Protein AF-0000000077756510 (afdb_homodimer)

Secondary structure (DSSP, 8-state):
------------HHHHHHH---HHHHHSHHHHHHH-HHHHHHHHHTT-HHHHHHHHHIIIIIS--HHHHHHHHHHHHHTT-HHHHHHHHHHHHHTT-HHHHHHHHHTT-TTT-SHHHHHHHHHHHHHHTTS-PPPPHHHHHHHHHH--SS---TTSGGG--HHHHHHHHHHHHHHHHHH--/------------HHHHHHH---HHHHHSHHHHHHH-HHHHHHHHHTT-HHHHHHHHHIIIIIS--HHHHHHHHHHHHHTT-HHHHHHHHHHHHHTT-HHHHHHHHHTT-TTT-SHHHHHHHHHHHHHHTTS-PPPPHHHHHHHHHH--SS---TTSTT---HHHHHHHHHHHHHHHHHH--

Foldseek 3Di:
DPPPPPPPPDDDLLNCLQPDDPPVCLLVLVCCVPPPVVSLVSNVVSLNLSSLSSVLCCCCQPVVNNVSNLVSLVSSVVVVPLLSLLVSLLVCLLQPVPVVSLVSNVVQVCQVPVVSVVVSVVSVLSNCLVGLGAQDPSSVVSLVVLDDPDADPVVVVNGGDSSNVSSVSSVVVNCCNVPVD/DPPPVPPPPDDDLLVCLQPDDPPVCLLVLVCCVPPPVVSLVSNVVSLNLSSL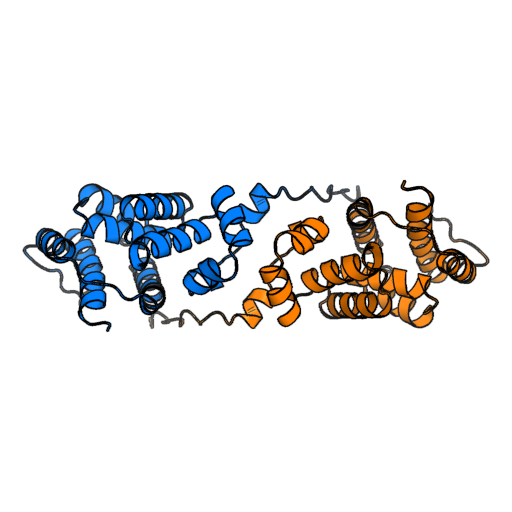SSVLCCCCQPVVNNVSNLVSLVSSVVVVPLLSLLVSLLVCLLQPVPVVSLVSNVVQVCQVPCVSVVVSVVSVLSNCLVGLGAQDPSSVVSLVVLDDPDADDVVVVPGGDSSNVSSVSSVVVNCCNVPVD

Nearest PDB structures (foldseek):
  5jkp-assembly1_A  TM=4.358E-01  e=4.089E-01  Pseudomonas aeruginosa PAO1
  6lch-assembly1_A  TM=4.168E-01  e=7.169E-01  Pseudomonas aeruginosa
  5jjo-assembly1_A  TM=4.293E-01  e=2.204E+00  Pseudomonas aeruginosa PAO1
  7qo5-assembly1_N  TM=3.338E-01  e=9.851E+00  Saccharomyces cerevisiae
  5jkp-assembly1_A  TM=4.357E-01  e=5.427E-01  Pseudomonas aeruginosa PAO1

Solvent-accessible surface area (backbone atoms only — not comparable to full-atom values): 19231 Å² total; per-residue (Å²): 133,83,79,76,74,70,67,81,65,78,67,51,65,54,63,50,32,29,64,55,83,45,66,61,35,53,53,36,39,66,57,35,66,73,55,31,53,56,55,48,50,51,15,43,77,32,62,10,23,53,42,19,27,32,51,12,50,44,27,38,54,70,68,62,34,57,70,63,10,52,53,26,13,46,50,1,30,77,57,67,30,65,56,21,26,47,51,39,13,46,51,29,30,34,69,62,38,48,72,60,12,49,55,45,44,54,72,59,47,48,89,80,40,56,61,58,60,51,50,34,50,59,52,46,52,57,40,51,66,80,47,81,60,76,75,52,70,57,38,55,56,32,46,58,71,39,56,53,94,69,74,58,58,68,88,50,61,85,62,69,48,72,55,46,48,56,27,50,55,43,47,52,52,52,45,26,48,70,61,76,98,134,83,80,75,76,72,67,81,66,77,66,50,64,52,62,50,33,28,64,56,83,45,66,62,35,54,54,36,37,66,57,34,67,76,55,30,52,56,56,48,49,51,16,44,77,31,63,9,24,54,41,21,26,32,48,11,51,44,26,37,55,70,67,62,33,58,70,64,10,51,54,26,12,46,50,1,30,74,58,67,31,65,54,22,26,47,50,38,13,46,50,30,30,34,68,61,39,48,72,60,12,50,56,45,44,54,73,60,46,49,90,79,40,56,62,58,59,50,51,35,48,59,52,47,52,57,41,50,66,80,46,82,60,75,73,51,69,54,38,56,55,33,46,56,72,38,55,53,95,70,74,61,60,73,86,52,65,82,66,74,47,72,55,44,48,57,29,51,55,43,46,54,52,52,46,27,48,68,61,76,100

Organism: Raphanus sativus (NCBI:txid3726)

Radius of gyration: 27.35 Å; Cα contacts (8 Å, |Δi|>4): 473; chains: 2; bounding box: 42×85×53 Å

Sequence (362 aa):
MNTSDEDIADIAPESYFKTLSLKYFASEPLRMVYGYRDLIHSCLESNNPESHFIEGTNQYFFHKSTSNALEHLRLSAVGKYDKGTYLFGILLLCNGKLKRGRKVLDTLKWKHTLTTTNRCWREIKKVLSVYG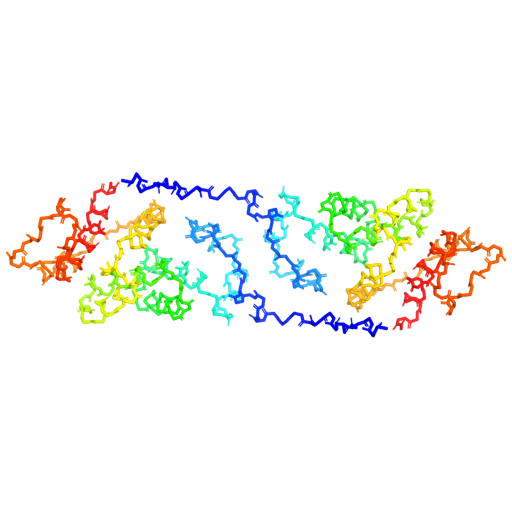IDLEDTYLTNMAKLKPPRTCDLHKKTHLCKKCYYFIRVQMFVDYIAYRKMNTSDEDIADIAPESYFKTLSLKYFASEPLRMVYGYRDLIHSCLESNNPESHFIEGTNQYFFHKSTSNALEHLRLSAVGKYDKGTYLFGILLLCNGKLKRGRKVLDTLKWKHTLTTTNRCWREIKKVLSVYGIDLEDTYLTNMAKLKPPRTCDLHKKTHLCKKCYYFIRVQMFVDYIAYRK

Structure (mmCIF, N/CA/C/O backbone):
data_AF-0000000077756510-model_v1
#
loop_
_entity.id
_entity.type
_entity.pdbx_description
1 polymer 'F-box protein At2g35280-like'
#
loop_
_atom_site.group_PDB
_atom_site.id
_atom_site.type_symbol
_atom_site.label_atom_id
_atom_site.label_alt_id
_atom_site.label_comp_id
_atom_site.label_asym_id
_atom_site.label_entity_id
_atom_site.label_seq_id
_atom_site.pdbx_PDB_ins_code
_atom_site.Cartn_x
_atom_site.Cartn_y
_atom_site.Cartn_z
_atom_site.occupancy
_atom_site.B_iso_or_equiv
_atom_site.auth_seq_id
_atom_site.auth_comp_id
_atom_site.auth_asym_id
_atom_site.auth_atom_id
_atom_site.pdbx_PDB_model_num
ATOM 1 N N . MET A 1 1 ? 26.172 -12.336 -24.266 1 23.61 1 MET A N 1
ATOM 2 C CA . MET A 1 1 ? 25.609 -11.258 -23.469 1 23.61 1 MET A CA 1
ATOM 3 C C . MET A 1 1 ? 24.984 -11.805 -22.188 1 23.61 1 MET A C 1
ATOM 5 O O . MET A 1 1 ? 24.172 -12.734 -22.234 1 23.61 1 MET A O 1
ATOM 9 N N . ASN A 1 2 ? 25.578 -11.773 -20.969 1 25.27 2 ASN A N 1
ATOM 10 C CA . ASN A 1 2 ? 25.453 -12.297 -19.609 1 25.27 2 ASN A CA 1
ATOM 11 C C . ASN A 1 2 ? 24.094 -11.984 -19 1 25.27 2 ASN A C 1
ATOM 13 O O . ASN A 1 2 ? 23.75 -10.812 -18.812 1 25.27 2 ASN A O 1
ATOM 17 N N . THR A 1 3 ? 23 -12.57 -19.344 1 31.7 3 THR A N 1
ATOM 18 C CA . THR A 1 3 ? 21.625 -12.438 -18.875 1 31.7 3 THR A CA 1
ATOM 19 C C . THR A 1 3 ? 21.578 -12.258 -17.359 1 31.7 3 THR A C 1
ATOM 21 O O . THR A 1 3 ? 22 -13.141 -16.609 1 31.7 3 THR A O 1
ATOM 24 N N . SER A 1 4 ? 21.906 -11.102 -16.797 1 31.75 4 SER A N 1
ATOM 25 C CA . SER A 1 4 ? 22.062 -10.633 -15.43 1 31.75 4 SER A CA 1
ATOM 26 C C . SER A 1 4 ? 20.969 -11.203 -14.523 1 31.75 4 SER A C 1
ATOM 28 O O . SER A 1 4 ? 19.781 -11.062 -14.805 1 31.75 4 SER A O 1
ATOM 30 N N . ASP A 1 5 ? 21.141 -12.352 -13.922 1 37.47 5 ASP A N 1
ATOM 31 C CA . ASP A 1 5 ? 20.5 -12.992 -12.773 1 37.47 5 ASP A CA 1
ATOM 32 C C . ASP A 1 5 ? 20.031 -11.953 -11.758 1 37.47 5 ASP A C 1
ATOM 34 O O . ASP A 1 5 ? 20.75 -11.602 -10.828 1 37.47 5 ASP A O 1
ATOM 38 N N . GLU A 1 6 ? 19.703 -10.797 -12.094 1 39.12 6 GLU A N 1
ATOM 39 C CA . GLU A 1 6 ? 19.312 -9.883 -11.023 1 39.12 6 GLU A CA 1
ATOM 40 C C . GLU A 1 6 ? 18.516 -10.602 -9.938 1 39.12 6 GLU A C 1
ATOM 42 O O . GLU A 1 6 ? 17.516 -11.266 -10.227 1 39.12 6 GLU A O 1
ATOM 47 N N . ASP A 1 7 ? 19.172 -11.125 -8.961 1 41.59 7 ASP A N 1
ATOM 48 C CA . ASP A 1 7 ? 18.719 -11.664 -7.68 1 41.59 7 ASP A CA 1
ATOM 49 C C . ASP A 1 7 ? 17.375 -11.039 -7.273 1 41.59 7 ASP A C 1
ATOM 51 O O . ASP A 1 7 ? 17.25 -9.812 -7.246 1 41.59 7 ASP A O 1
ATOM 55 N N . ILE A 1 8 ? 16.328 -11.531 -7.695 1 50.28 8 ILE A N 1
ATOM 56 C CA . ILE A 1 8 ? 15.039 -11.117 -7.141 1 50.28 8 ILE A CA 1
ATOM 57 C C . ILE A 1 8 ? 15.227 -10.633 -5.707 1 50.28 8 ILE A C 1
ATOM 59 O O . ILE A 1 8 ? 15.438 -11.43 -4.793 1 50.28 8 ILE A O 1
ATOM 63 N N . ALA A 1 9 ? 16.031 -9.719 -5.516 1 52.25 9 ALA A N 1
ATOM 64 C CA . ALA A 1 9 ? 16.391 -9.164 -4.211 1 52.25 9 ALA A CA 1
ATOM 65 C C . ALA A 1 9 ? 15.188 -9.172 -3.27 1 52.25 9 ALA A C 1
ATOM 67 O O . ALA A 1 9 ? 14.094 -8.75 -3.65 1 52.25 9 ALA A O 1
ATOM 68 N N . ASP A 1 10 ? 15.258 -10.023 -2.271 1 74.5 10 ASP A N 1
ATOM 69 C CA . ASP A 1 10 ? 14.328 -10.055 -1.147 1 74.5 10 ASP A CA 1
ATOM 70 C C . ASP A 1 10 ? 13.977 -8.641 -0.688 1 74.5 10 ASP A C 1
ATOM 72 O O . ASP A 1 10 ? 14.859 -7.828 -0.415 1 74.5 10 ASP A O 1
ATOM 76 N N . ILE A 1 11 ? 12.836 -8.273 -1.108 1 82.44 11 ILE A N 1
ATOM 77 C CA . ILE A 1 11 ? 12.375 -6.973 -0.636 1 82.44 11 ILE A CA 1
ATOM 78 C C . ILE A 1 11 ? 12.359 -6.957 0.891 1 82.44 11 ILE A C 1
ATOM 80 O O . ILE A 1 11 ? 11.672 -7.762 1.52 1 82.44 11 ILE A O 1
ATOM 84 N N . ALA A 1 12 ? 13.211 -6.145 1.454 1 92.44 12 ALA A N 1
ATOM 85 C CA . ALA A 1 12 ? 13.188 -5.961 2.904 1 92.44 12 ALA A CA 1
ATOM 86 C C . ALA A 1 12 ? 11.875 -5.324 3.357 1 92.44 12 ALA A C 1
ATOM 88 O O . ALA A 1 12 ? 11.438 -4.324 2.781 1 92.44 12 ALA A O 1
ATOM 89 N N . PRO A 1 13 ? 11.273 -5.875 4.309 1 94.31 13 PRO A N 1
ATOM 90 C CA . PRO A 1 13 ? 10 -5.32 4.773 1 94.31 13 PRO A CA 1
ATOM 91 C C . PRO A 1 13 ? 10.109 -3.852 5.18 1 94.31 13 PRO A C 1
ATOM 93 O O . PRO A 1 13 ? 9.203 -3.061 4.898 1 94.31 13 PRO A O 1
ATOM 96 N N . GLU A 1 14 ? 11.203 -3.506 5.84 1 96 14 GLU A N 1
ATOM 97 C CA . GLU A 1 14 ? 11.375 -2.127 6.293 1 96 14 GLU A CA 1
ATOM 98 C C . GLU A 1 14 ? 11.367 -1.157 5.113 1 96 14 GLU A C 1
ATOM 100 O O . GLU A 1 14 ? 10.727 -0.104 5.176 1 96 14 GLU A O 1
ATOM 105 N N . SER A 1 15 ? 12.078 -1.545 4.105 1 96.31 15 SER A N 1
ATOM 106 C CA . SER A 1 15 ? 12.125 -0.694 2.922 1 96.31 15 SER A CA 1
ATOM 107 C C . SER A 1 15 ? 10.766 -0.629 2.232 1 96.31 15 SER A C 1
ATOM 109 O O . SER A 1 15 ? 10.359 0.432 1.758 1 96.31 15 SER A O 1
ATOM 111 N N . TYR A 1 16 ? 10.102 -1.698 2.158 1 96.88 16 TYR A N 1
ATOM 112 C CA . TYR A 1 16 ? 8.773 -1.764 1.547 1 96.88 16 TYR A CA 1
ATOM 113 C C . TYR A 1 16 ? 7.797 -0.845 2.266 1 96.88 16 TYR A C 1
ATOM 115 O O . TYR A 1 16 ? 7.18 0.025 1.646 1 96.88 16 TYR A O 1
ATOM 123 N N . PHE A 1 17 ? 7.715 -0.95 3.572 1 98.12 17 PHE A N 1
ATOM 124 C CA . PHE A 1 17 ? 6.727 -0.198 4.336 1 98.12 17 PHE A CA 1
ATOM 125 C C . PHE A 1 17 ? 7.105 1.277 4.406 1 98.12 17 PHE A C 1
ATOM 127 O O . PHE A 1 17 ? 6.23 2.145 4.453 1 98.12 17 PHE A O 1
ATOM 134 N N . LYS A 1 18 ? 8.344 1.492 4.395 1 98.06 18 LYS A N 1
ATOM 135 C CA . LYS A 1 18 ? 8.812 2.875 4.426 1 98.06 18 LYS A CA 1
ATOM 136 C C . LYS A 1 18 ? 8.344 3.643 3.195 1 98.06 18 LYS A C 1
ATOM 138 O O . LYS A 1 18 ? 8.047 4.836 3.277 1 98.06 18 LYS A O 1
ATOM 143 N N . THR A 1 19 ? 8.227 2.91 2.072 1 97 19 THR A N 1
ATOM 144 C CA . THR A 1 19 ? 8 3.611 0.813 1 97 19 THR A CA 1
ATOM 145 C C . THR A 1 19 ? 6.582 3.365 0.306 1 97 19 THR A C 1
ATOM 147 O O . THR A 1 19 ? 6.176 3.934 -0.708 1 97 19 THR A O 1
ATOM 150 N N . LEU A 1 20 ? 5.836 2.574 0.95 1 97.56 20 LEU A N 1
ATOM 151 C CA . LEU A 1 20 ? 4.461 2.312 0.546 1 97.56 20 LEU A CA 1
ATOM 152 C C . LEU A 1 20 ? 3.658 3.609 0.478 1 97.56 20 LEU A C 1
ATOM 154 O O . LEU A 1 20 ? 3.678 4.406 1.418 1 97.56 20 LEU A O 1
ATOM 158 N N . SER A 1 21 ? 3 3.789 -0.645 1 96.94 21 SER A N 1
ATOM 159 C CA . SER A 1 21 ? 2.168 4.98 -0.769 1 96.94 21 SER A CA 1
ATOM 160 C C . SER A 1 21 ? 0.892 4.855 0.056 1 96.94 21 SER A C 1
ATOM 162 O O . SER A 1 21 ? 0.13 3.9 -0.112 1 96.94 21 SER A O 1
ATOM 164 N N . LEU A 1 22 ? 0.665 5.828 0.867 1 97.69 22 LEU A N 1
ATOM 165 C CA . LEU A 1 22 ? -0.557 5.887 1.663 1 97.69 22 LEU A CA 1
ATOM 166 C C . LEU A 1 22 ? -1.387 7.109 1.292 1 97.69 22 LEU A C 1
ATOM 168 O O . LEU A 1 22 ? -2.111 7.652 2.131 1 97.69 22 LEU A O 1
ATOM 172 N N . LYS A 1 23 ? -1.313 7.477 0.05 1 95.5 23 LYS A N 1
ATOM 173 C CA . LYS A 1 23 ? -1.904 8.727 -0.412 1 95.5 23 LYS A CA 1
ATOM 174 C C . LYS A 1 23 ? -3.404 8.766 -0.14 1 95.5 23 LYS A C 1
ATOM 176 O O . LYS A 1 23 ? -3.949 9.805 0.238 1 95.5 23 LYS A O 1
ATOM 181 N N . TYR A 1 24 ? -4.082 7.672 -0.392 1 95.62 24 TYR A N 1
ATOM 182 C CA . TYR A 1 24 ? -5.516 7.605 -0.131 1 95.62 24 TYR A CA 1
ATOM 183 C C . TYR A 1 24 ? -5.812 7.836 1.346 1 95.62 24 TYR A C 1
ATOM 185 O O . TYR A 1 24 ? -6.676 8.648 1.691 1 95.62 24 TYR A O 1
ATOM 193 N N . PHE A 1 25 ? -5.027 7.199 2.215 1 96.38 25 PHE A N 1
ATOM 194 C CA . PHE A 1 25 ? -5.262 7.266 3.652 1 96.38 25 PHE A CA 1
ATOM 195 C C . PHE A 1 25 ? -4.855 8.625 4.203 1 96.38 25 PHE A C 1
ATOM 197 O O . PHE A 1 25 ? -5.441 9.109 5.172 1 96.38 25 PHE A O 1
ATOM 204 N N . ALA A 1 26 ? -3.867 9.188 3.582 1 95.81 26 ALA A N 1
ATOM 205 C CA . ALA A 1 26 ? -3.438 10.523 3.99 1 95.81 26 ALA A CA 1
ATOM 206 C C . ALA A 1 26 ? -4.555 11.547 3.783 1 95.81 26 ALA A C 1
ATOM 208 O O . ALA A 1 26 ? -4.594 12.578 4.461 1 95.81 26 ALA A O 1
ATOM 209 N N . SER A 1 27 ? -5.418 11.266 2.895 1 94.38 27 SER A N 1
ATOM 210 C CA . SER A 1 27 ? -6.574 12.125 2.66 1 94.38 27 SER A CA 1
ATOM 211 C C . SER A 1 27 ? -7.758 11.711 3.527 1 94.38 27 SER A C 1
ATOM 213 O O . SER A 1 27 ? -8.672 12.508 3.764 1 94.38 27 SER A O 1
ATOM 215 N N . GLU A 1 28 ? -7.707 10.453 3.971 1 93.56 28 GLU A N 1
ATOM 216 C CA . GLU A 1 28 ? -8.75 9.898 4.82 1 93.56 28 GLU A CA 1
ATOM 217 C C . GLU A 1 28 ? -8.156 9.195 6.039 1 93.56 28 GLU A C 1
ATOM 219 O O . GLU A 1 28 ? -8.32 7.984 6.207 1 93.56 28 GLU A O 1
ATOM 224 N N . PRO A 1 29 ? -7.617 9.992 6.965 1 94.81 29 PRO A N 1
ATOM 225 C CA . PRO A 1 29 ? -6.805 9.391 8.023 1 94.81 29 PRO A CA 1
ATOM 226 C C . PRO A 1 29 ? -7.613 8.469 8.93 1 94.81 29 PRO A C 1
ATOM 228 O O . PRO A 1 29 ? -7.105 7.434 9.375 1 94.81 29 PRO A O 1
ATOM 231 N N . LEU A 1 30 ? -8.828 8.758 9.148 1 93.62 30 LEU A N 1
ATOM 232 C CA . LEU A 1 30 ? -9.633 7.957 10.07 1 93.62 30 LEU A CA 1
ATOM 233 C C . LEU A 1 30 ? -9.922 6.578 9.484 1 93.62 30 LEU A C 1
ATOM 235 O O . LEU A 1 30 ? -10.055 5.602 10.227 1 93.62 30 LEU A O 1
ATOM 239 N N . ARG A 1 31 ? -9.93 6.461 8.211 1 93.12 31 ARG A N 1
ATOM 240 C CA . ARG A 1 31 ? -10.125 5.168 7.559 1 93.12 31 ARG A CA 1
ATOM 241 C C . ARG A 1 31 ? -8.953 4.234 7.844 1 93.12 31 ARG A C 1
ATOM 243 O O . ARG A 1 31 ? -9.141 3.023 7.988 1 93.12 31 ARG A O 1
ATOM 250 N N . MET A 1 32 ? -7.793 4.809 7.871 1 94.38 32 MET A N 1
ATOM 251 C CA . MET A 1 32 ? -6.621 3.975 8.133 1 94.38 32 MET A CA 1
ATOM 252 C C . MET A 1 32 ? -6.555 3.572 9.602 1 94.38 32 MET A C 1
ATOM 254 O O . MET A 1 32 ? -6.379 2.395 9.914 1 94.38 32 MET A O 1
ATOM 258 N N . VAL A 1 33 ? -6.73 4.57 10.406 1 92.5 33 VAL A N 1
ATOM 259 C CA . VAL A 1 33 ? -6.531 4.375 11.844 1 92.5 33 VAL A CA 1
ATOM 260 C C . VAL A 1 33 ? -7.523 3.34 12.359 1 92.5 33 VAL A C 1
ATOM 262 O O . VAL A 1 33 ? -7.18 2.508 13.203 1 92.5 33 VAL A O 1
ATOM 265 N N . TYR A 1 34 ? -8.703 3.275 11.82 1 92.12 34 TYR A N 1
ATOM 266 C CA . TYR A 1 34 ? -9.719 2.379 12.352 1 92.12 34 TYR A CA 1
ATOM 267 C C . TYR A 1 34 ? -9.797 1.094 11.539 1 92.12 34 TYR A C 1
ATOM 269 O O . TYR A 1 34 ? -10.188 0.045 12.062 1 92.12 34 TYR A O 1
ATOM 277 N N . GLY A 1 35 ? -9.352 1.117 10.383 1 94.44 35 GLY A N 1
ATOM 278 C CA . GLY A 1 35 ? -9.617 -0.016 9.516 1 94.44 35 GLY A CA 1
ATOM 279 C C . GLY A 1 35 ? -8.375 -0.804 9.156 1 94.44 35 GLY A C 1
ATOM 280 O O . GLY A 1 35 ? -8.461 -1.967 8.758 1 94.44 35 GLY A O 1
ATOM 281 N N . TYR A 1 36 ? -7.215 -0.165 9.32 1 96.81 36 TYR A N 1
ATOM 282 C CA . TYR A 1 36 ? -5.988 -0.785 8.828 1 96.81 36 TYR A CA 1
ATOM 283 C C . TYR A 1 36 ? -4.863 -0.657 9.852 1 96.81 36 TYR A C 1
ATOM 285 O O . TYR A 1 36 ? -3.762 -0.216 9.516 1 96.81 36 TYR A O 1
ATOM 293 N N . ARG A 1 37 ? -5.109 -1.133 11.023 1 95.19 37 ARG A N 1
ATOM 294 C CA . ARG A 1 37 ? -4.227 -0.916 12.164 1 95.19 37 ARG A CA 1
ATOM 295 C C . ARG A 1 37 ? -2.881 -1.604 11.953 1 95.19 37 ARG A C 1
ATOM 297 O O . ARG A 1 37 ? -1.831 -1.03 12.25 1 95.19 37 ARG A O 1
ATOM 304 N N . ASP A 1 38 ? -2.891 -2.832 11.438 1 96.06 38 ASP A N 1
ATOM 305 C CA . ASP A 1 38 ? -1.64 -3.549 11.219 1 96.06 38 ASP A CA 1
ATOM 306 C C . ASP A 1 38 ? -0.78 -2.842 10.172 1 96.06 38 ASP A C 1
ATOM 308 O O . ASP A 1 38 ? 0.442 -2.766 10.312 1 96.06 38 ASP A O 1
ATOM 312 N N . LEU A 1 39 ? -1.452 -2.34 9.25 1 97.44 39 LEU A N 1
ATOM 313 C CA . LEU A 1 39 ? -0.722 -1.652 8.188 1 97.44 39 LEU A CA 1
ATOM 314 C C . LEU A 1 39 ? -0.081 -0.372 8.711 1 97.44 39 LEU A C 1
ATOM 316 O O . LEU A 1 39 ? 1.099 -0.115 8.461 1 97.44 39 LEU A O 1
ATOM 320 N N . ILE A 1 40 ? -0.864 0.467 9.406 1 97.5 40 ILE A N 1
ATOM 321 C CA . ILE A 1 40 ? -0.308 1.73 9.875 1 97.5 40 ILE A CA 1
ATOM 322 C C . ILE A 1 40 ? 0.817 1.46 10.875 1 97.5 40 ILE A C 1
ATOM 324 O O . ILE A 1 40 ? 1.821 2.176 10.898 1 97.5 40 ILE A O 1
ATOM 328 N N . HIS A 1 41 ? 0.7 0.418 11.633 1 97.38 41 HIS A N 1
ATOM 329 C CA . HIS A 1 41 ? 1.749 0.08 12.594 1 97.38 41 HIS A CA 1
ATOM 330 C C . HIS A 1 41 ? 3.049 -0.278 11.875 1 97.38 41 HIS A C 1
ATOM 332 O O . HIS A 1 41 ? 4.121 0.21 12.242 1 97.38 41 HIS A O 1
ATOM 338 N N . SER A 1 42 ? 2.934 -1.131 10.898 1 97.88 42 SER A N 1
ATOM 339 C CA . SER A 1 42 ? 4.121 -1.521 10.141 1 97.88 42 SER A CA 1
ATOM 340 C C . SER A 1 42 ? 4.758 -0.317 9.453 1 97.88 42 SER A C 1
ATOM 342 O O . SER A 1 42 ? 5.984 -0.197 9.414 1 97.88 42 SER A O 1
ATOM 344 N N . CYS A 1 43 ? 3.934 0.538 8.914 1 98.5 43 CYS A N 1
ATOM 345 C CA . CYS A 1 43 ? 4.43 1.726 8.227 1 98.5 43 CYS A CA 1
ATOM 346 C C . CYS A 1 43 ? 5.09 2.688 9.211 1 98.5 43 CYS A C 1
ATOM 348 O O . CYS A 1 43 ? 6.141 3.258 8.914 1 98.5 43 CYS A O 1
ATOM 350 N N . LEU A 1 44 ? 4.508 2.863 10.383 1 98.62 44 LEU A N 1
ATOM 351 C CA . LEU A 1 44 ? 5.086 3.721 11.406 1 98.62 44 LEU A CA 1
ATOM 352 C C . LEU A 1 44 ? 6.438 3.178 11.875 1 98.62 44 LEU A C 1
ATOM 354 O O . LEU A 1 44 ? 7.41 3.93 11.969 1 98.62 44 LEU A O 1
ATOM 358 N N . GLU A 1 45 ? 6.527 1.892 12.07 1 98.31 45 GLU A N 1
ATOM 359 C CA . GLU A 1 45 ? 7.762 1.25 12.516 1 98.31 45 GLU A CA 1
ATOM 360 C C . GLU A 1 45 ? 8.867 1.412 11.477 1 98.31 45 GLU A C 1
ATOM 362 O O . GLU A 1 45 ? 10.047 1.465 11.828 1 98.31 45 GLU A O 1
ATOM 367 N N . SER A 1 46 ? 8.438 1.556 10.289 1 98.38 46 SER A N 1
ATOM 368 C CA . SER A 1 46 ? 9.398 1.684 9.203 1 98.38 46 SER A CA 1
ATOM 369 C C . SER A 1 46 ? 9.633 3.146 8.836 1 98.38 46 SER A C 1
ATOM 371 O O . SER A 1 46 ? 10.258 3.447 7.82 1 98.38 46 SER A O 1
ATOM 373 N N . ASN A 1 47 ? 9.07 4.086 9.555 1 98.5 47 ASN A N 1
ATOM 374 C CA . ASN A 1 47 ? 9.242 5.523 9.406 1 98.5 47 ASN A CA 1
ATOM 375 C C . ASN A 1 47 ? 8.703 6.02 8.07 1 98.5 47 ASN A C 1
ATOM 377 O O . ASN A 1 47 ? 9.352 6.812 7.383 1 98.5 47 ASN A O 1
ATOM 381 N N . ASN A 1 48 ? 7.57 5.438 7.656 1 98.69 48 ASN A N 1
ATOM 382 C CA . ASN A 1 48 ? 6.836 5.973 6.516 1 98.69 48 ASN A CA 1
ATOM 383 C C . ASN A 1 48 ? 6.316 7.383 6.793 1 98.69 48 ASN A C 1
ATOM 385 O O . ASN A 1 48 ? 5.539 7.59 7.727 1 98.69 48 ASN A O 1
ATOM 389 N N . PRO A 1 49 ? 6.66 8.312 5.98 1 98.75 49 PRO A N 1
ATOM 390 C CA . PRO A 1 49 ? 6.305 9.703 6.297 1 98.75 49 PRO A CA 1
ATOM 391 C C . PRO A 1 49 ? 4.797 9.945 6.246 1 98.75 49 PRO A C 1
ATOM 393 O O . PRO A 1 49 ? 4.273 10.734 7.043 1 98.75 49 PRO A O 1
ATOM 396 N N . GLU A 1 50 ? 4.145 9.312 5.336 1 98.5 50 GLU A N 1
ATOM 397 C CA . GLU A 1 50 ? 2.703 9.492 5.219 1 98.5 50 GLU A CA 1
ATOM 398 C C . GLU A 1 50 ? 1.974 8.906 6.426 1 98.5 50 GLU A C 1
ATOM 400 O O . GLU A 1 50 ? 0.987 9.477 6.898 1 98.5 50 GLU A O 1
ATOM 405 N N . SER A 1 51 ? 2.48 7.77 6.879 1 98.75 51 SER A N 1
ATOM 406 C CA . SER A 1 51 ? 1.863 7.191 8.07 1 98.75 51 SER A CA 1
ATOM 407 C C . SER A 1 51 ? 2.064 8.086 9.281 1 98.75 51 SER A C 1
ATOM 409 O O . SER A 1 51 ? 1.174 8.203 10.133 1 98.75 51 SER A O 1
ATOM 411 N N . HIS A 1 52 ? 3.184 8.672 9.391 1 98.81 52 HIS A N 1
ATOM 412 C CA . HIS A 1 52 ? 3.426 9.609 10.484 1 98.81 52 HIS A CA 1
ATOM 413 C C . HIS A 1 52 ? 2.525 10.836 10.375 1 98.81 52 HIS A C 1
ATOM 415 O O . HIS A 1 52 ? 2.061 11.359 11.391 1 98.81 52 HIS A O 1
ATOM 421 N N . PHE A 1 53 ? 2.291 11.281 9.195 1 98.75 53 PHE A N 1
ATOM 422 C CA . PHE A 1 53 ? 1.319 12.352 9 1 98.75 53 PHE A CA 1
ATOM 423 C C . PHE A 1 53 ? -0.059 11.93 9.492 1 98.75 53 PHE A C 1
ATOM 425 O O . PHE A 1 53 ? -0.717 12.672 10.227 1 98.75 53 PHE A O 1
ATOM 432 N N . ILE A 1 54 ? -0.519 10.781 9.117 1 98.44 54 ILE A N 1
ATOM 433 C CA . ILE A 1 54 ? -1.826 10.25 9.484 1 98.44 54 ILE A CA 1
ATOM 434 C C . ILE A 1 54 ? -1.936 10.156 11.008 1 98.44 54 ILE A C 1
ATOM 436 O O . ILE A 1 54 ? -2.9 10.641 11.594 1 98.44 54 ILE A O 1
ATOM 440 N N . GLU A 1 55 ? -0.897 9.594 11.617 1 98.25 55 GLU A N 1
ATOM 441 C CA . GLU A 1 55 ? -0.909 9.43 13.062 1 98.25 55 GLU A CA 1
ATOM 442 C C . GLU A 1 55 ? -0.826 10.781 13.773 1 98.25 55 GLU A C 1
ATOM 444 O O . GLU A 1 55 ? -1.451 10.977 14.82 1 98.25 55 GLU A O 1
ATOM 449 N N . GLY A 1 56 ? -0.055 11.641 13.18 1 98.31 56 GLY A N 1
ATOM 450 C CA . GLY A 1 56 ? 0.038 12.977 13.75 1 98.31 56 GLY A CA 1
ATOM 451 C C . GLY A 1 56 ? -1.292 13.703 13.781 1 98.31 56 GLY A C 1
ATOM 452 O O . GLY A 1 56 ? -1.651 14.305 14.797 1 98.31 56 GLY A O 1
ATOM 453 N N . THR A 1 57 ? -2.004 13.68 12.711 1 97.62 57 THR A N 1
ATOM 454 C CA . THR A 1 57 ? -3.316 14.312 12.656 1 97.62 57 THR A CA 1
ATOM 455 C C . THR A 1 57 ? -4.273 13.656 13.648 1 97.62 57 THR A C 1
ATOM 457 O O . THR A 1 57 ? -5.023 14.344 14.344 1 97.62 57 THR A O 1
ATOM 460 N N . ASN A 1 58 ? -4.242 12.352 13.734 1 97.19 58 ASN A N 1
ATOM 461 C CA . ASN A 1 58 ? -5.105 11.625 14.656 1 97.19 58 ASN A CA 1
ATOM 462 C C . ASN A 1 58 ? -4.809 11.984 16.109 1 97.19 58 ASN A C 1
ATOM 464 O O . ASN A 1 58 ? -5.73 12.195 16.891 1 97.19 58 ASN A O 1
ATOM 468 N N . GLN A 1 59 ? -3.557 12.008 16.406 1 97.25 59 GLN A N 1
ATOM 469 C CA . GLN A 1 59 ? -3.139 12.328 17.766 1 97.25 59 GLN A CA 1
ATOM 470 C C . GLN A 1 59 ? -3.533 13.758 18.141 1 97.25 59 GLN A C 1
ATOM 472 O O . GLN A 1 59 ? -3.963 14.008 19.281 1 97.25 59 GLN A O 1
ATOM 477 N N . TYR A 1 60 ? -3.436 14.625 17.234 1 97.19 60 TYR A N 1
ATOM 478 C CA . TYR A 1 60 ? -3.689 16.031 17.547 1 97.19 60 TYR A CA 1
ATOM 479 C C . TYR A 1 60 ? -5.184 16.297 17.641 1 97.19 60 TYR A C 1
ATOM 481 O O . TYR A 1 60 ? -5.656 16.859 18.641 1 97.19 60 TYR A O 1
ATOM 489 N N . PHE A 1 61 ? -5.875 15.859 16.688 1 96 61 PHE A N 1
ATOM 490 C CA . PHE A 1 61 ? -7.234 16.359 16.516 1 96 61 PHE A CA 1
ATOM 491 C C . PHE A 1 61 ? -8.242 15.406 17.141 1 96 61 PHE A C 1
ATOM 493 O O . PHE A 1 61 ? -9.367 15.797 17.469 1 96 61 PHE A O 1
ATOM 500 N N . PHE A 1 62 ? -7.902 14.211 17.25 1 94.12 62 PHE A N 1
ATOM 501 C CA . PHE A 1 62 ? -8.828 13.258 17.859 1 94.12 62 PHE A CA 1
ATOM 502 C C . PHE A 1 62 ? -8.438 12.969 19.297 1 94.12 62 PHE A C 1
ATOM 504 O O . PHE A 1 62 ? -9.234 13.172 20.219 1 94.12 62 PHE A O 1
ATOM 511 N N . HIS A 1 63 ? -7.195 12.625 19.562 1 95.06 63 HIS A N 1
ATOM 512 C CA . HIS A 1 63 ? -6.758 12.211 20.891 1 95.06 63 HIS A CA 1
ATOM 513 C C . HIS A 1 63 ? -6.32 13.406 21.734 1 95.06 63 HIS A C 1
ATOM 515 O O . HIS A 1 63 ? -6.113 13.289 22.938 1 95.06 63 HIS A O 1
ATOM 521 N N . LYS A 1 64 ? -6.129 14.484 21.109 1 94.94 64 LYS A N 1
ATOM 522 C CA . LYS A 1 64 ? -5.754 15.727 21.781 1 94.94 64 LYS A CA 1
ATOM 523 C C . LYS A 1 64 ? -4.41 15.586 22.484 1 94.94 64 LYS A C 1
ATOM 525 O O . LYS A 1 64 ? -4.23 16.094 23.594 1 94.94 64 LYS A O 1
ATOM 530 N N . SER A 1 65 ? -3.568 14.812 21.922 1 96.75 65 SER A N 1
ATOM 531 C CA . SER A 1 65 ? -2.199 14.68 22.422 1 96.75 65 SER A CA 1
ATOM 532 C C . SER A 1 65 ? -1.23 15.508 21.578 1 96.75 65 SER A C 1
ATOM 534 O O . SER A 1 65 ? -0.661 15.016 20.609 1 96.75 65 SER A O 1
ATOM 536 N N . THR A 1 66 ? -0.956 16.672 22.031 1 96.31 66 THR A N 1
ATOM 537 C CA . THR A 1 66 ? -0.168 17.641 21.266 1 96.31 66 THR A CA 1
ATOM 538 C C . THR A 1 66 ? 1.271 17.156 21.109 1 96.31 66 THR A C 1
ATOM 540 O O . THR A 1 66 ? 1.815 17.156 20 1 96.31 66 THR A O 1
ATOM 543 N N . SER A 1 67 ? 1.895 16.672 22.219 1 97.56 67 SER A N 1
ATOM 544 C CA . SER A 1 67 ? 3.295 16.266 22.172 1 97.56 67 SER A CA 1
ATOM 545 C C . SER A 1 67 ? 3.502 15.094 21.234 1 97.56 67 SER A C 1
ATOM 547 O O . SER A 1 67 ? 4.414 15.109 20.406 1 97.56 67 SER A O 1
ATOM 549 N N . ASN A 1 68 ? 2.648 14.109 21.328 1 98.19 68 ASN A N 1
ATOM 550 C CA . ASN A 1 68 ? 2.736 12.961 20.438 1 98.19 68 ASN A CA 1
ATOM 551 C C . ASN A 1 68 ? 2.484 13.367 18.984 1 98.19 68 ASN A C 1
ATOM 553 O O . ASN A 1 68 ? 3.18 12.898 18.078 1 98.19 68 ASN A O 1
ATOM 557 N N . ALA A 1 69 ? 1.55 14.227 18.828 1 98.56 69 ALA A N 1
ATOM 558 C CA . ALA A 1 69 ? 1.195 14.68 17.484 1 98.56 69 ALA A CA 1
ATOM 559 C C . ALA A 1 69 ? 2.369 15.391 16.828 1 98.56 69 ALA A C 1
ATOM 561 O O . ALA A 1 69 ? 2.717 15.094 15.68 1 98.56 69 ALA A O 1
ATOM 562 N N . LEU A 1 70 ? 2.957 16.266 17.531 1 98.69 70 LEU A N 1
ATOM 563 C CA . LEU A 1 70 ? 4.055 17.047 16.969 1 98.69 70 LEU A CA 1
ATOM 564 C C . LEU A 1 70 ? 5.25 16.156 16.656 1 98.69 70 LEU A C 1
ATOM 566 O O . LEU A 1 70 ? 5.965 16.406 15.68 1 98.69 70 LEU A O 1
ATOM 570 N N . GLU A 1 71 ? 5.492 15.141 17.422 1 98.81 71 GLU A N 1
ATOM 571 C CA . GLU A 1 71 ? 6.574 14.203 17.141 1 98.81 71 GLU A CA 1
ATOM 572 C C . GLU A 1 71 ? 6.316 13.445 15.836 1 98.81 71 GLU A C 1
ATOM 574 O O . GLU A 1 71 ? 7.223 13.289 15.016 1 98.81 71 GLU A O 1
ATOM 579 N N . HIS A 1 72 ? 5.125 12.984 15.656 1 98.81 72 HIS A N 1
ATOM 580 C CA . HIS A 1 72 ? 4.785 12.289 14.414 1 98.81 72 HIS A CA 1
ATOM 581 C C . HIS A 1 72 ? 4.883 13.234 13.219 1 98.81 72 HIS A C 1
ATOM 583 O O . HIS A 1 72 ? 5.402 12.852 12.172 1 98.81 72 HIS A O 1
ATOM 589 N N . LEU A 1 73 ? 4.398 14.438 13.367 1 98.88 73 LEU A N 1
ATOM 590 C CA . LEU A 1 73 ? 4.449 15.383 12.258 1 98.88 73 LEU A CA 1
ATOM 591 C C . LEU A 1 73 ? 5.891 15.789 11.961 1 98.88 73 LEU A C 1
ATOM 593 O O . LEU A 1 73 ? 6.242 16.031 10.805 1 98.88 73 LEU A O 1
ATOM 597 N N . ARG A 1 74 ? 6.676 15.82 12.977 1 98.88 74 ARG A N 1
ATOM 598 C CA . ARG A 1 74 ? 8.102 16.062 12.766 1 98.88 74 ARG A CA 1
ATOM 599 C C . ARG A 1 74 ? 8.711 14.953 11.906 1 98.88 74 ARG A C 1
ATOM 601 O O . ARG A 1 74 ? 9.438 15.234 10.953 1 98.88 74 ARG A O 1
ATOM 608 N N . LEU A 1 75 ? 8.414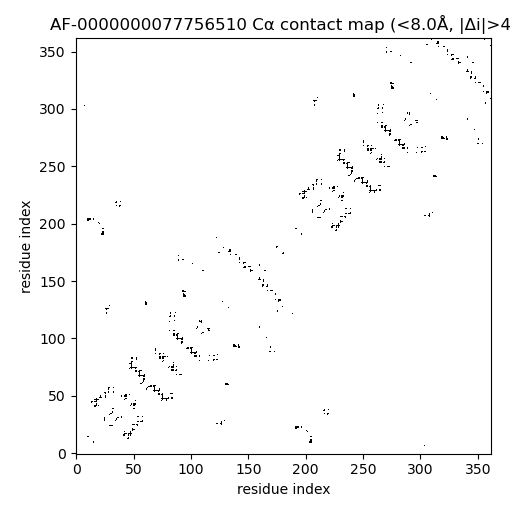 13.773 12.234 1 98.81 75 LEU A N 1
ATOM 609 C CA . LEU A 1 75 ? 8.938 12.633 11.492 1 98.81 75 LEU A CA 1
ATOM 610 C C . LEU A 1 75 ? 8.422 12.641 10.055 1 98.81 75 LEU A C 1
ATOM 612 O O . LEU A 1 75 ? 9.148 12.258 9.133 1 98.81 75 LEU A O 1
ATOM 616 N N . SER A 1 76 ? 7.223 13.039 9.828 1 98.81 76 SER A N 1
ATOM 617 C CA . SER A 1 76 ? 6.684 13.211 8.484 1 98.81 76 SER A CA 1
ATOM 618 C C . SER A 1 76 ? 7.469 14.258 7.703 1 98.81 76 SER A C 1
ATOM 620 O O . SER A 1 76 ? 7.785 14.055 6.527 1 98.81 76 SER A O 1
ATOM 622 N N . ALA A 1 77 ? 7.797 15.336 8.367 1 98.62 77 ALA A N 1
ATOM 623 C CA . ALA A 1 77 ? 8.555 16.422 7.746 1 98.62 77 ALA A CA 1
ATOM 624 C C . ALA A 1 77 ? 9.977 15.977 7.414 1 98.62 77 ALA A C 1
ATOM 626 O O . ALA A 1 77 ? 10.508 16.297 6.348 1 98.62 77 ALA A O 1
ATOM 627 N N . VAL A 1 78 ? 10.609 15.289 8.375 1 98.31 78 VAL A N 1
ATOM 628 C CA . VAL A 1 78 ? 11.938 14.742 8.148 1 98.31 78 VAL A CA 1
ATOM 629 C C . VAL A 1 78 ? 11.93 13.867 6.898 1 98.31 78 VAL A C 1
ATOM 631 O O . VAL A 1 78 ? 12.906 13.844 6.137 1 98.31 78 VAL A O 1
ATOM 634 N N . GLY A 1 79 ? 10.828 13.188 6.719 1 98 79 GLY A N 1
ATOM 635 C CA . GLY A 1 79 ? 10.664 12.352 5.543 1 98 79 GLY A CA 1
ATOM 636 C C . GLY A 1 79 ? 10.281 13.133 4.301 1 98 79 GLY A C 1
ATOM 637 O O . GLY A 1 79 ? 10.016 12.555 3.248 1 98 79 GLY A O 1
ATOM 638 N N . LYS A 1 80 ? 10.195 14.406 4.375 1 97.12 80 LYS A N 1
ATOM 639 C CA . LYS A 1 80 ? 9.977 15.328 3.262 1 97.12 80 LYS A CA 1
ATOM 640 C C . LYS A 1 80 ? 8.562 15.18 2.695 1 97.12 80 LYS A C 1
ATOM 642 O O . LYS A 1 80 ? 8.367 15.234 1.479 1 97.12 80 LYS A O 1
ATOM 647 N N . TYR A 1 81 ? 7.637 14.867 3.504 1 98.12 81 TYR A N 1
ATOM 648 C CA . TYR A 1 81 ? 6.23 14.891 3.113 1 98.12 81 TYR A CA 1
ATOM 649 C C . TYR A 1 81 ? 5.641 16.281 3.281 1 98.12 81 TYR A C 1
ATOM 651 O O . TYR A 1 81 ? 5.461 16.766 4.406 1 98.12 81 TYR A O 1
ATOM 659 N N . ASP A 1 82 ? 5.293 16.891 2.232 1 97.62 82 ASP A N 1
ATOM 660 C CA . ASP A 1 82 ? 4.949 18.312 2.199 1 97.62 82 ASP A CA 1
ATOM 661 C C . ASP A 1 82 ? 3.771 18.609 3.125 1 97.62 82 ASP A C 1
ATOM 663 O O . ASP A 1 82 ? 3.809 19.578 3.889 1 97.62 82 ASP A O 1
ATOM 667 N N . LYS A 1 83 ? 2.748 17.781 3.07 1 97.62 83 LYS A N 1
ATOM 668 C CA . LYS A 1 83 ? 1.576 18.016 3.908 1 97.62 83 LYS A CA 1
ATOM 669 C C . LYS A 1 83 ? 1.94 17.953 5.391 1 97.62 83 LYS A C 1
ATOM 671 O O . LYS A 1 83 ? 1.446 18.75 6.188 1 97.62 83 LYS A O 1
ATOM 676 N N . GLY A 1 84 ? 2.75 16.969 5.688 1 98.56 84 GLY A N 1
ATOM 677 C CA . GLY A 1 84 ? 3.221 16.844 7.059 1 98.56 84 GLY A CA 1
ATOM 678 C C . GLY A 1 84 ? 4.07 18.016 7.508 1 98.56 84 GLY A C 1
ATOM 679 O O . GLY A 1 84 ? 3.904 18.516 8.625 1 98.56 84 GLY A O 1
ATOM 680 N N . THR A 1 85 ? 4.902 18.453 6.691 1 98.75 85 THR A N 1
ATOM 681 C CA . THR A 1 85 ? 5.762 19.594 6.969 1 98.75 85 THR A CA 1
ATOM 682 C C . THR A 1 85 ? 4.922 20.859 7.207 1 98.75 85 THR A C 1
ATOM 684 O O . THR A 1 85 ? 5.137 21.562 8.188 1 98.75 85 THR A O 1
ATOM 687 N N . TYR A 1 86 ? 4.004 21.047 6.344 1 98.62 86 TYR A N 1
ATOM 688 C CA . TYR A 1 86 ? 3.143 22.219 6.426 1 98.62 86 TYR A CA 1
ATOM 689 C C . TYR A 1 86 ? 2.352 22.219 7.727 1 98.62 86 TYR A C 1
ATOM 691 O O . TYR A 1 86 ? 2.363 23.219 8.461 1 98.62 86 TYR A O 1
ATOM 699 N N . LEU A 1 87 ? 1.725 21.156 8.008 1 98.69 87 LEU A N 1
ATOM 700 C CA . LEU A 1 87 ? 0.892 21.094 9.211 1 98.69 87 LEU A CA 1
ATOM 701 C C . LEU A 1 87 ? 1.742 21.203 10.469 1 98.69 87 LEU A C 1
ATOM 703 O O . LEU A 1 87 ? 1.33 21.828 11.445 1 98.69 87 LEU A O 1
ATOM 707 N N . PHE A 1 88 ? 2.887 20.562 10.391 1 98.88 88 PHE A N 1
ATOM 708 C CA . PHE A 1 88 ? 3.828 20.672 11.5 1 98.88 88 PHE A CA 1
ATOM 709 C C . PHE A 1 88 ? 4.18 22.125 11.781 1 98.88 88 PHE A C 1
ATOM 711 O O . PHE A 1 88 ? 4.074 22.578 12.922 1 98.88 88 PHE A O 1
ATOM 718 N N . GLY A 1 89 ? 4.48 22.828 10.773 1 98.81 89 GLY A N 1
ATOM 719 C CA . GLY A 1 89 ? 4.801 24.234 10.922 1 98.81 89 GLY A CA 1
ATOM 720 C C . GLY A 1 89 ? 3.652 25.062 11.477 1 98.81 89 GLY A C 1
ATOM 721 O O . GLY A 1 89 ? 3.836 25.844 12.406 1 98.81 89 GLY A O 1
ATOM 722 N N . ILE A 1 90 ? 2.51 24.812 10.953 1 98.62 90 ILE A N 1
ATOM 723 C CA . ILE A 1 90 ? 1.327 25.562 11.375 1 98.62 90 ILE A CA 1
ATOM 724 C C . ILE A 1 90 ? 1.051 25.297 12.852 1 98.62 90 ILE A C 1
ATOM 726 O O . ILE A 1 90 ? 0.81 26.234 13.617 1 98.62 90 ILE A O 1
ATOM 730 N N . LEU A 1 91 ? 1.137 24.094 13.242 1 98.5 91 LEU A N 1
ATOM 731 C CA . LEU A 1 91 ? 0.783 23.734 14.609 1 98.5 91 LEU A CA 1
ATOM 732 C C . LEU A 1 91 ? 1.842 24.234 15.594 1 98.5 91 LEU A C 1
ATOM 734 O O . LEU A 1 91 ? 1.521 24.609 16.719 1 98.5 91 LEU A O 1
ATOM 738 N N . LEU A 1 92 ? 3.068 24.203 15.148 1 98.75 92 LEU A N 1
ATOM 739 C CA . LEU A 1 92 ? 4.102 24.828 15.977 1 98.75 92 LEU A CA 1
ATOM 740 C C . LEU A 1 92 ? 3.783 26.297 16.234 1 98.75 92 LEU A C 1
ATOM 742 O O . LEU A 1 92 ? 3.82 26.75 17.391 1 98.75 92 LEU A O 1
ATOM 746 N N . LEU A 1 93 ? 3.422 27 15.227 1 98.69 93 LEU A N 1
ATOM 747 C CA . LEU A 1 93 ? 3.09 28.422 15.367 1 98.69 93 LEU A CA 1
ATOM 748 C C . LEU A 1 93 ? 1.872 28.594 16.266 1 98.69 93 LEU A C 1
ATOM 750 O O . LEU A 1 93 ? 1.88 29.453 17.172 1 98.69 93 LEU A O 1
ATOM 754 N N . CYS A 1 94 ? 0.934 27.766 16.078 1 98 94 CYS A N 1
ATOM 755 C CA . CYS A 1 94 ? -0.298 27.859 16.844 1 98 94 CYS A CA 1
ATOM 756 C C . CYS A 1 94 ? -0.04 27.547 18.312 1 98 94 CYS A C 1
ATOM 758 O O . CYS A 1 94 ? -0.786 28 19.188 1 98 94 CYS A O 1
ATOM 760 N N . ASN A 1 95 ? 1.01 26.828 18.594 1 97.56 95 ASN A N 1
ATOM 761 C CA . ASN A 1 95 ? 1.324 26.438 19.953 1 97.56 95 ASN A CA 1
ATOM 762 C C . ASN A 1 95 ? 2.465 27.266 20.531 1 97.56 95 ASN A C 1
ATOM 764 O O . ASN A 1 95 ? 3.061 26.891 21.547 1 97.56 95 ASN A O 1
ATOM 768 N N . GLY A 1 96 ? 2.836 28.312 19.922 1 97.75 96 GLY A N 1
ATOM 769 C CA . GLY A 1 96 ? 3.723 29.312 20.484 1 97.75 96 GLY A CA 1
ATOM 770 C C . GLY A 1 96 ? 5.188 29.047 20.188 1 97.75 96 GLY A C 1
ATOM 771 O O . GLY A 1 96 ? 6.062 29.766 20.672 1 97.75 96 GLY A O 1
ATOM 772 N N . LYS A 1 97 ? 5.453 28.016 19.422 1 98.19 97 LYS A N 1
ATOM 773 C CA . LYS A 1 97 ? 6.824 27.766 18.984 1 98.19 97 LYS A CA 1
ATOM 774 C C . LYS A 1 97 ? 7.125 28.5 17.672 1 98.19 97 LYS A C 1
ATOM 776 O O . LYS A 1 97 ? 7.414 27.859 16.656 1 98.19 97 LYS A O 1
ATOM 781 N N . LEU A 1 98 ? 7.203 29.781 17.766 1 97.94 98 LEU A N 1
ATOM 782 C CA . LEU A 1 98 ? 7.152 30.656 16.609 1 97.94 98 LEU A CA 1
ATOM 783 C C . LEU A 1 98 ? 8.414 30.516 15.758 1 97.94 98 LEU A C 1
ATOM 785 O O . LEU A 1 98 ? 8.344 30.391 14.539 1 97.94 98 LEU A O 1
ATOM 789 N N . LYS A 1 99 ? 9.617 30.562 16.391 1 97.75 99 LYS A N 1
ATOM 790 C CA . LYS A 1 99 ? 10.875 30.453 15.664 1 97.75 99 LYS A CA 1
ATOM 791 C C . LYS A 1 99 ? 10.961 29.125 14.914 1 97.75 99 LYS A C 1
ATOM 793 O O . LYS A 1 99 ? 11.273 29.094 13.719 1 97.75 99 LYS A O 1
ATOM 798 N N . ARG A 1 100 ? 10.594 28.094 15.57 1 98.31 100 ARG A N 1
ATOM 799 C CA . ARG A 1 100 ? 10.664 26.766 14.977 1 98.31 100 ARG A CA 1
ATOM 800 C C . ARG A 1 100 ? 9.625 26.609 13.867 1 98.31 100 ARG A C 1
ATOM 802 O O . ARG A 1 100 ? 9.922 26.047 12.805 1 98.31 100 ARG A O 1
ATOM 809 N N . GLY A 1 101 ? 8.445 27.062 14.125 1 98.69 101 GLY A N 1
ATOM 810 C CA . GLY A 1 101 ? 7.395 26.969 13.117 1 98.69 101 GLY A CA 1
ATOM 811 C C . GLY A 1 101 ? 7.75 27.672 11.828 1 98.69 101 GLY A C 1
ATOM 812 O O . GLY A 1 101 ? 7.531 27.141 10.734 1 98.69 101 GLY A O 1
ATOM 813 N N . ARG A 1 102 ? 8.344 28.844 11.961 1 97.69 102 ARG A N 1
ATOM 814 C CA . ARG A 1 102 ? 8.766 29.594 10.789 1 97.69 102 ARG A CA 1
ATOM 815 C 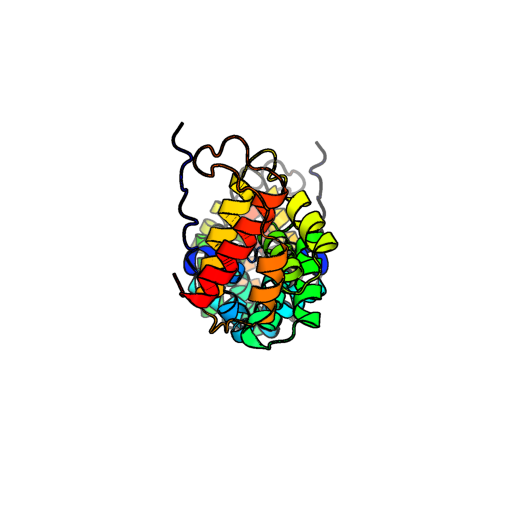C . ARG A 1 102 ? 9.828 28.844 10 1 97.69 102 ARG A C 1
ATOM 817 O O . ARG A 1 102 ? 9.75 28.75 8.773 1 97.69 102 ARG A O 1
ATOM 824 N N . LYS A 1 103 ? 10.766 28.328 10.703 1 98.06 103 LYS A N 1
ATOM 825 C CA . LYS A 1 103 ? 11.836 27.578 10.055 1 98.06 103 LYS A CA 1
ATOM 826 C C . LYS A 1 103 ? 11.289 26.391 9.281 1 98.06 103 LYS A C 1
ATOM 828 O O . LYS A 1 103 ? 11.734 26.109 8.172 1 98.06 103 LYS A O 1
ATOM 833 N N . VAL A 1 104 ? 10.344 25.75 9.828 1 98.38 104 VAL A N 1
ATOM 834 C CA . VAL A 1 104 ? 9.742 24.578 9.203 1 98.38 104 VAL A CA 1
ATOM 835 C C . VAL A 1 104 ? 9.008 25 7.926 1 98.38 104 VAL A C 1
ATOM 837 O O . VAL A 1 104 ? 9.211 24.391 6.863 1 98.38 104 VAL A O 1
ATOM 840 N N . LEU A 1 105 ? 8.227 25.984 7.973 1 98.06 105 LEU A N 1
ATOM 841 C CA . LEU A 1 105 ? 7.465 26.453 6.816 1 98.06 105 LEU A CA 1
ATOM 842 C C . LEU A 1 105 ? 8.398 26.953 5.719 1 98.06 105 LEU A C 1
ATOM 844 O O . LEU A 1 105 ? 8.094 26.812 4.531 1 98.06 105 LEU A O 1
ATOM 848 N N . ASP A 1 106 ? 9.555 27.5 6.094 1 96.69 106 ASP A N 1
ATOM 849 C CA . ASP A 1 106 ? 10.523 28 5.125 1 96.69 106 ASP A CA 1
ATOM 850 C C . ASP A 1 106 ? 11.086 26.875 4.266 1 96.69 106 ASP A C 1
ATOM 852 O O . ASP A 1 106 ? 11.547 27.109 3.146 1 96.69 106 ASP A O 1
ATOM 856 N N . THR A 1 107 ? 11.086 25.734 4.77 1 96.75 107 THR A N 1
ATOM 857 C CA . THR A 1 107 ? 11.641 24.609 4.02 1 96.75 107 THR A CA 1
ATOM 858 C C . THR A 1 107 ? 10.766 24.281 2.816 1 96.75 107 THR A C 1
ATOM 860 O O . THR A 1 107 ? 11.188 23.562 1.911 1 96.75 107 THR A O 1
ATOM 863 N N . LEU A 1 108 ? 9.586 24.797 2.713 1 96.38 108 LEU A N 1
ATOM 864 C CA . LEU A 1 108 ? 8.664 24.547 1.612 1 96.38 108 LEU A CA 1
ATOM 865 C C . LEU A 1 108 ? 8.891 25.531 0.47 1 96.38 108 LEU A C 1
ATOM 867 O O . LEU A 1 108 ? 8.125 25.547 -0.5 1 96.38 108 LEU A O 1
ATOM 871 N N . LYS A 1 109 ? 9.805 26.328 0.562 1 91.5 109 LYS A N 1
ATOM 872 C CA . LYS A 1 109 ? 10.289 27.234 -0.478 1 91.5 109 LYS A CA 1
ATOM 873 C C . LYS A 1 109 ? 9.164 28.156 -0.972 1 91.5 109 LYS A C 1
ATOM 875 O O . LYS A 1 109 ? 8.992 28.328 -2.178 1 91.5 109 LYS A O 1
ATOM 880 N N . TRP A 1 110 ? 8.43 28.656 -0.08 1 86.69 110 TRP A N 1
ATOM 881 C CA . TRP A 1 110 ? 7.258 29.469 -0.396 1 86.69 110 TRP A CA 1
ATOM 882 C C . TRP A 1 110 ? 7.672 30.828 -0.98 1 86.69 110 TRP A C 1
ATOM 884 O O . TRP A 1 110 ? 6.883 31.484 -1.661 1 86.69 110 TRP A O 1
ATOM 894 N N . LYS A 1 111 ? 8.867 31.219 -0.799 1 78.94 111 LYS A N 1
ATOM 895 C CA . LYS A 1 111 ? 9.359 32.5 -1.305 1 78.94 111 LYS A CA 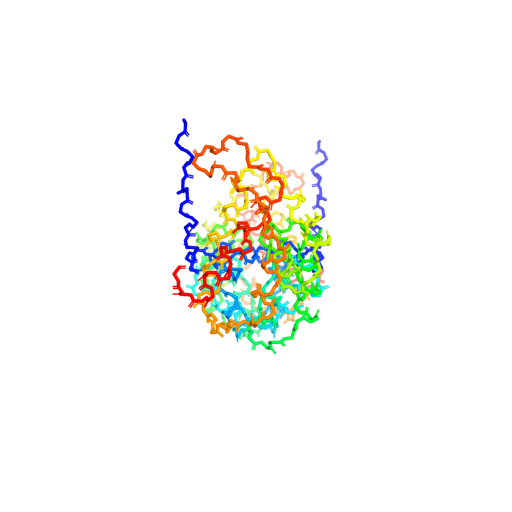1
ATOM 896 C C . LYS A 1 111 ? 9.406 32.5 -2.83 1 78.94 111 LYS A C 1
ATOM 898 O O . LYS A 1 111 ? 9.289 33.562 -3.455 1 78.94 111 LYS A O 1
ATOM 903 N N . HIS A 1 112 ? 9.516 31.344 -3.314 1 80.69 112 HIS A N 1
ATOM 904 C CA . HIS A 1 112 ? 9.617 31.219 -4.766 1 80.69 112 HIS A CA 1
ATOM 905 C C . HIS A 1 112 ? 8.242 31.062 -5.398 1 80.69 112 HIS A C 1
ATOM 907 O O . HIS A 1 112 ? 7.953 31.656 -6.438 1 80.69 112 HIS A O 1
ATOM 913 N N . THR A 1 113 ? 7.48 30.25 -4.746 1 80.19 113 THR A N 1
ATOM 914 C CA . THR A 1 113 ? 6.125 30 -5.219 1 80.19 113 THR A CA 1
ATOM 915 C C . THR A 1 113 ? 5.23 29.547 -4.074 1 80.19 113 THR A C 1
ATOM 917 O O . THR A 1 113 ? 5.676 28.797 -3.199 1 80.19 113 THR A O 1
ATOM 920 N N . LEU A 1 114 ? 4.004 30.047 -4.121 1 87.5 114 LEU A N 1
ATOM 921 C CA . LEU A 1 114 ? 3.061 29.656 -3.076 1 87.5 114 LEU A CA 1
ATOM 922 C C . LEU A 1 114 ? 2.314 28.391 -3.463 1 87.5 114 LEU A C 1
ATOM 924 O O . LEU A 1 114 ? 1.471 27.906 -2.705 1 87.5 114 LEU A O 1
ATOM 928 N N . THR A 1 115 ? 2.652 27.891 -4.449 1 88.25 115 THR A N 1
ATOM 929 C CA . THR A 1 115 ? 1.925 26.766 -5.027 1 88.25 115 THR A CA 1
ATOM 930 C C . THR A 1 115 ? 1.922 25.578 -4.074 1 88.25 115 THR A C 1
ATOM 932 O O . THR A 1 115 ? 0.878 24.969 -3.838 1 88.25 115 THR A O 1
ATOM 935 N N . THR A 1 116 ? 3.111 25.312 -3.5 1 92.56 116 THR A N 1
ATOM 936 C CA . THR A 1 116 ? 3.229 24.156 -2.611 1 92.56 116 THR A CA 1
ATOM 937 C C . THR A 1 116 ? 2.395 24.359 -1.349 1 92.56 116 THR A C 1
ATOM 939 O O . THR A 1 116 ? 1.618 23.484 -0.963 1 92.56 116 THR A O 1
ATOM 942 N N . THR A 1 117 ? 2.51 25.453 -0.748 1 94.06 117 THR A N 1
ATOM 943 C CA . THR A 1 117 ? 1.792 25.688 0.498 1 94.06 117 THR A CA 1
ATOM 944 C C . THR A 1 117 ? 0.291 25.797 0.245 1 94.06 117 THR A C 1
ATOM 946 O O . THR A 1 117 ? -0.515 25.359 1.068 1 94.06 117 THR A O 1
ATOM 949 N N . ASN A 1 118 ? -0.08 26.344 -0.909 1 93.5 118 ASN A N 1
ATOM 950 C CA . ASN A 1 118 ? -1.495 26.391 -1.259 1 93.5 118 ASN A CA 1
ATOM 951 C C . ASN A 1 118 ? -2.07 25 -1.457 1 93.5 118 ASN A C 1
ATOM 953 O O . ASN A 1 118 ? -3.172 24.703 -0.989 1 93.5 118 ASN A O 1
ATOM 957 N N . ARG A 1 119 ? -1.327 24.25 -2.119 1 93.38 119 ARG A N 1
ATOM 958 C CA . ARG A 1 119 ? -1.741 22.859 -2.318 1 93.38 119 ARG A CA 1
ATOM 959 C C . ARG A 1 119 ? -1.863 22.141 -0.985 1 93.38 119 ARG A C 1
ATOM 961 O O . ARG A 1 119 ? -2.857 21.453 -0.736 1 93.38 119 ARG A O 1
ATOM 968 N N . CYS A 1 120 ? -0.908 22.281 -0.133 1 95.94 120 CYS A N 1
ATOM 969 C CA . CYS A 1 120 ? -0.935 21.641 1.178 1 95.94 120 CYS A CA 1
ATOM 970 C C . CYS A 1 120 ? -2.168 22.078 1.966 1 95.94 120 CYS A C 1
ATOM 972 O O . CYS A 1 120 ? -2.869 21.234 2.533 1 95.94 120 CYS A O 1
ATOM 974 N N . TRP A 1 121 ? -2.467 23.297 1.915 1 95.62 121 TRP A N 1
ATOM 975 C CA . TRP A 1 121 ? -3.605 23.797 2.68 1 95.62 121 TRP A CA 1
ATOM 976 C C . TRP A 1 121 ? -4.914 23.234 2.133 1 95.62 121 TRP A C 1
ATOM 978 O O . TRP A 1 121 ? -5.777 22.797 2.896 1 95.62 121 TRP A O 1
ATOM 988 N N . ARG A 1 122 ? -5.02 23.234 0.925 1 93.5 122 ARG A N 1
ATOM 989 C CA . ARG A 1 122 ? -6.23 22.688 0.316 1 93.5 122 ARG A CA 1
ATOM 990 C C . ARG A 1 122 ? -6.445 21.234 0.732 1 93.5 122 ARG A C 1
ATOM 992 O O . ARG A 1 122 ? -7.562 20.844 1.071 1 93.5 122 ARG A O 1
ATOM 999 N N . GLU A 1 123 ? -5.434 20.547 0.731 1 94.56 123 GLU A N 1
ATOM 1000 C CA . GLU A 1 123 ? -5.52 19.125 1.062 1 94.56 123 GLU A CA 1
ATOM 1001 C C . GLU A 1 123 ? -5.738 18.922 2.559 1 94.56 123 GLU A C 1
ATOM 1003 O O . GLU A 1 123 ? -6.496 18.031 2.967 1 94.56 123 GLU A O 1
ATOM 1008 N N . ILE A 1 124 ? -5.109 19.719 3.33 1 96.19 124 ILE A N 1
ATOM 1009 C CA . ILE A 1 124 ? -5.23 19.609 4.777 1 96.19 124 ILE A CA 1
ATOM 1010 C C . ILE A 1 124 ? -6.652 19.984 5.207 1 96.19 124 ILE A C 1
ATOM 1012 O O . ILE A 1 124 ? -7.211 19.359 6.121 1 96.19 124 ILE A O 1
ATOM 1016 N N . LYS A 1 125 ? -7.242 20.875 4.57 1 94.25 125 LYS A N 1
ATOM 1017 C CA . LYS A 1 125 ? -8.625 21.234 4.871 1 94.25 125 LYS A CA 1
ATOM 1018 C C . LYS A 1 125 ? -9.555 20.031 4.75 1 94.25 125 LYS A C 1
ATOM 1020 O O . LYS A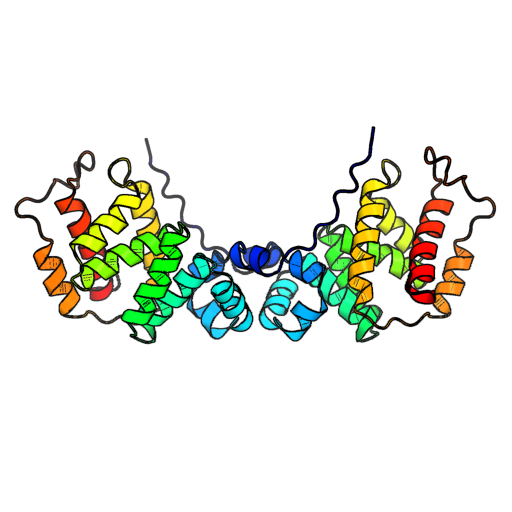 1 125 ? -10.422 19.828 5.598 1 94.25 125 LYS A O 1
ATOM 1025 N N . LYS A 1 126 ? -9.328 19.359 3.783 1 91.62 126 LYS A N 1
ATOM 1026 C CA . LYS A 1 126 ? -10.133 18.156 3.572 1 91.62 126 LYS A CA 1
ATOM 1027 C C . LYS A 1 126 ? -9.914 17.141 4.695 1 91.62 126 LYS A C 1
ATOM 1029 O O . LYS A 1 126 ? -10.867 16.547 5.188 1 91.62 126 LYS A O 1
ATOM 1034 N N . VAL A 1 127 ? -8.703 17 5.059 1 94.56 127 VAL A N 1
ATOM 1035 C CA . VAL A 1 127 ? -8.344 16.078 6.129 1 94.56 127 VAL A CA 1
ATOM 1036 C C . VAL A 1 127 ? -8.992 16.531 7.438 1 94.56 127 VAL A C 1
ATOM 1038 O O . VAL A 1 127 ? -9.539 15.711 8.18 1 94.56 127 VAL A O 1
ATOM 1041 N N . LEU A 1 128 ? -9 17.766 7.676 1 95 128 LEU A N 1
ATOM 1042 C CA . LEU A 1 128 ? -9.492 18.312 8.938 1 95 128 LEU A CA 1
ATOM 1043 C C . LEU A 1 128 ? -11.016 18.219 9.008 1 95 128 LEU A C 1
ATOM 1045 O O . LEU A 1 128 ? -11.594 18.25 10.094 1 95 128 LEU A O 1
ATOM 1049 N N . SER A 1 129 ? -11.648 18.062 7.91 1 92.5 129 SER A N 1
ATOM 1050 C CA . SER A 1 129 ? -13.102 18.125 7.832 1 92.5 129 SER A CA 1
ATOM 1051 C C . SER A 1 129 ? -13.742 16.922 8.523 1 92.5 129 SER A C 1
ATOM 1053 O O . SER A 1 129 ? -14.922 16.953 8.883 1 92.5 129 SER A O 1
ATOM 1055 N N . VAL A 1 130 ? -12.992 15.945 8.742 1 89.31 130 VAL A N 1
ATOM 1056 C CA . VAL A 1 130 ? -13.57 14.742 9.336 1 89.31 130 VAL A CA 1
ATOM 1057 C C . VAL A 1 130 ? -13.414 14.797 10.859 1 89.31 130 VAL A C 1
ATOM 1059 O O . VAL A 1 130 ? -13.961 13.945 11.57 1 89.31 130 VAL A O 1
ATOM 1062 N N . TYR A 1 131 ? -12.68 15.758 11.289 1 91.69 131 TYR A N 1
ATOM 1063 C CA . TYR A 1 131 ? -12.453 15.891 12.719 1 91.69 131 TYR A CA 1
ATOM 1064 C C . TYR A 1 131 ? -13.359 16.969 13.32 1 91.69 131 TYR A C 1
ATOM 1066 O O . TYR A 1 131 ? -13.688 17.953 12.648 1 91.69 131 TYR A O 1
ATOM 1074 N N . GLY A 1 132 ? -13.836 16.75 14.5 1 88.25 132 GLY A N 1
ATOM 1075 C CA . GLY A 1 132 ? -14.43 17.812 15.297 1 88.25 132 GLY A CA 1
ATOM 1076 C C . GLY A 1 132 ? -13.398 18.609 16.062 1 88.25 132 GLY A C 1
ATOM 1077 O O . GLY A 1 132 ? -12.992 18.219 17.156 1 88.25 132 GLY A O 1
ATOM 1078 N N . ILE A 1 133 ? -12.992 19.719 15.445 1 90.38 133 ILE A N 1
ATOM 1079 C CA . ILE A 1 133 ? -11.891 20.469 16.016 1 90.38 133 ILE A CA 1
ATOM 1080 C C . ILE A 1 133 ? -12.43 21.688 16.781 1 90.38 133 ILE A C 1
ATOM 1082 O O . ILE A 1 133 ? -13.266 22.422 16.25 1 90.38 133 ILE A O 1
ATOM 1086 N N . ASP A 1 134 ? -11.875 21.797 17.938 1 88.12 134 ASP A N 1
ATOM 1087 C CA . ASP A 1 134 ? -12.219 22.953 18.75 1 88.12 134 ASP A CA 1
ATOM 1088 C C . ASP A 1 134 ? -11.172 24.047 18.625 1 88.12 134 ASP A C 1
ATOM 1090 O O . ASP A 1 134 ? -9.977 23.766 18.547 1 88.12 134 ASP A O 1
ATOM 1094 N N . LEU A 1 135 ? -11.742 25.234 18.625 1 92.25 135 LEU A N 1
ATOM 1095 C CA . LEU A 1 135 ? -10.836 26.375 18.641 1 92.25 135 LEU A CA 1
ATOM 1096 C C . LEU A 1 135 ? -10.211 26.562 20.016 1 92.25 135 LEU A C 1
ATOM 1098 O O . LEU A 1 135 ? -10.914 26.531 21.031 1 92.25 135 LEU A O 1
ATOM 1102 N N . GLU A 1 136 ? -8.938 26.641 20.062 1 93 136 GLU A N 1
ATOM 1103 C CA . GLU A 1 136 ? -8.227 26.875 21.328 1 93 136 GLU A CA 1
ATOM 1104 C C . GLU A 1 136 ? -7.82 28.344 21.469 1 93 136 GLU A C 1
ATOM 1106 O O . GLU A 1 136 ? -7.391 28.969 20.484 1 93 136 GLU A O 1
ATOM 1111 N N . ASP A 1 137 ? -7.91 28.797 22.672 1 94.88 137 ASP A N 1
ATOM 1112 C CA . ASP A 1 137 ? -7.527 30.188 22.922 1 94.88 137 ASP A CA 1
ATOM 1113 C C . ASP A 1 137 ? -6.059 30.422 22.578 1 94.88 137 ASP A C 1
ATOM 1115 O O . ASP A 1 137 ? -5.688 31.516 22.141 1 94.88 137 ASP A O 1
ATOM 1119 N N . THR A 1 138 ? -5.324 29.422 22.766 1 95.38 138 THR A N 1
ATOM 1120 C CA . THR A 1 138 ? -3.896 29.531 22.484 1 95.38 138 THR A CA 1
ATOM 1121 C C . THR A 1 138 ? -3.646 29.828 21.016 1 95.38 138 THR A C 1
ATOM 1123 O O . THR A 1 138 ? -2.693 30.531 20.672 1 95.38 138 THR A O 1
ATOM 1126 N N . TYR A 1 139 ? -4.457 29.344 20.125 1 96.75 139 TYR A N 1
ATOM 1127 C CA . TYR A 1 139 ? -4.328 29.609 18.688 1 96.75 139 TYR A CA 1
ATOM 1128 C C . TYR A 1 139 ? -4.5 31.094 18.406 1 96.75 139 TYR A C 1
ATOM 1130 O O . TYR A 1 139 ? -3.701 31.703 17.688 1 96.75 139 TYR A O 1
ATOM 1138 N N . LEU A 1 140 ? -5.516 31.594 19.062 1 96.81 140 LEU A N 1
ATOM 1139 C CA . LEU A 1 140 ? -5.84 33 18.844 1 96.81 140 LEU A CA 1
ATOM 1140 C C . LEU A 1 140 ? -4.73 33.906 19.375 1 96.81 140 LEU A C 1
ATOM 1142 O O . LEU A 1 140 ? -4.336 34.875 18.719 1 96.81 140 LEU A O 1
ATOM 1146 N N . THR A 1 141 ? -4.301 33.594 20.531 1 97.75 141 THR A N 1
ATOM 1147 C CA . THR A 1 141 ? -3.248 34.375 21.172 1 97.75 141 THR A CA 1
ATOM 1148 C C . THR A 1 141 ? -1.985 34.375 20.312 1 97.75 141 THR A C 1
ATOM 1150 O O . THR A 1 141 ? -1.39 35.438 20.078 1 97.75 141 THR A O 1
ATOM 1153 N N . ASN A 1 142 ? -1.621 33.219 19.859 1 97.81 142 ASN A N 1
ATOM 1154 C CA . ASN A 1 142 ? -0.38 33.094 19.094 1 97.81 142 ASN A CA 1
ATOM 1155 C C . ASN A 1 142 ? -0.534 33.656 17.688 1 97.81 142 ASN A C 1
ATOM 1157 O O . ASN A 1 142 ? 0.417 34.219 17.125 1 97.81 142 ASN A O 1
ATOM 1161 N N . MET A 1 143 ? -1.696 33.562 17.109 1 97.56 143 MET A N 1
ATOM 1162 C CA . MET A 1 143 ? -1.979 34.219 15.844 1 97.56 143 MET A CA 1
ATOM 1163 C C . MET A 1 143 ? -1.797 35.719 15.969 1 97.56 143 MET A C 1
ATOM 1165 O O . MET A 1 143 ? -1.22 36.375 15.086 1 97.56 143 MET A O 1
ATOM 1169 N N . ALA A 1 144 ? -2.24 36.25 17.062 1 97 144 ALA A N 1
ATOM 1170 C CA . ALA A 1 144 ? -2.119 37.688 17.297 1 97 144 ALA A CA 1
ATOM 1171 C C . ALA A 1 144 ? -0.654 38.125 17.359 1 97 144 ALA A C 1
ATOM 1173 O O . ALA A 1 144 ? -0.293 39.188 16.906 1 97 144 ALA A O 1
ATOM 1174 N N . LYS A 1 145 ? 0.109 37.312 17.906 1 97 145 LYS A N 1
ATOM 1175 C CA . LYS A 1 145 ? 1.535 37.594 18.016 1 97 145 LYS A CA 1
ATOM 1176 C C . LYS A 1 145 ? 2.203 37.625 16.641 1 97 145 LYS A C 1
ATOM 1178 O O . LYS A 1 145 ? 3.258 38.219 16.484 1 97 145 LYS A O 1
ATOM 1183 N N . LEU A 1 146 ? 1.609 36.938 15.703 1 96.94 146 LEU A N 1
ATOM 1184 C CA . LEU A 1 146 ? 2.186 36.844 14.375 1 96.94 146 LEU A CA 1
ATOM 1185 C C . LEU A 1 146 ? 1.726 38 13.484 1 96.94 146 LEU A C 1
ATOM 1187 O O . LEU A 1 146 ? 2.289 38.219 12.414 1 96.94 146 LEU A O 1
ATOM 1191 N N . LYS A 1 147 ? 0.745 38.688 13.891 1 95.19 147 LYS A N 1
ATOM 1192 C CA . LYS A 1 147 ? 0.186 39.75 13.062 1 95.19 147 LYS A CA 1
ATOM 1193 C C . LYS A 1 147 ? 1.206 40.875 12.828 1 95.19 147 LYS A C 1
ATOM 1195 O O . LYS A 1 147 ? 1.681 41.5 13.773 1 95.19 147 LYS A O 1
ATOM 1200 N N . PRO A 1 148 ? 1.52 41.062 11.562 1 92.88 148 PRO A N 1
ATOM 1201 C CA . PRO A 1 148 ? 2.455 42.125 11.281 1 92.88 148 PRO A CA 1
ATOM 1202 C C . PRO A 1 148 ? 1.816 43.531 11.422 1 92.88 148 PRO A C 1
ATOM 1204 O O . PRO A 1 148 ? 0.6 43.656 11.273 1 92.88 148 PRO A O 1
ATOM 1207 N N . PRO A 1 149 ? 2.68 44.438 11.711 1 88.06 149 PRO A N 1
ATOM 1208 C CA . PRO A 1 149 ? 2.156 45.812 11.805 1 88.06 149 PRO A CA 1
ATOM 1209 C C . PRO A 1 149 ? 1.571 46.312 10.492 1 88.06 149 PRO A C 1
ATOM 1211 O O . PRO A 1 149 ? 0.582 47.062 10.492 1 88.06 149 PRO A O 1
ATOM 1214 N N . ARG A 1 150 ? 2.146 46 9.367 1 86.88 150 ARG A N 1
ATOM 1215 C CA . ARG A 1 150 ? 1.647 46.344 8.039 1 86.88 150 ARG A CA 1
ATOM 1216 C C . ARG A 1 150 ? 1.485 45.094 7.184 1 86.88 150 ARG A C 1
ATOM 1218 O O . ARG A 1 150 ? 2.373 44.25 7.152 1 86.88 150 ARG A O 1
ATOM 1225 N N . THR A 1 151 ? 0.326 44.906 6.711 1 83.75 151 THR A N 1
ATOM 1226 C CA . THR A 1 151 ? 0.057 43.719 5.914 1 83.75 151 THR A CA 1
ATOM 1227 C C . THR A 1 151 ? 0.317 43.969 4.434 1 83.75 151 THR A C 1
ATOM 1229 O O . THR A 1 151 ? -0.007 45.062 3.926 1 83.75 151 THR A O 1
ATOM 1232 N N . CYS A 1 152 ? 1.056 43 3.857 1 83.5 152 CYS A N 1
ATOM 1233 C CA . CYS A 1 152 ? 1.282 43.062 2.418 1 83.5 152 CYS A CA 1
ATOM 1234 C C . CYS A 1 152 ? -0.038 43.031 1.657 1 83.5 152 CYS A C 1
ATOM 1236 O O . CYS A 1 152 ? -1.039 42.5 2.166 1 83.5 152 CYS A O 1
ATOM 1238 N N . ASP A 1 153 ? -0.149 43.688 0.482 1 73.44 153 ASP A N 1
ATOM 1239 C CA . ASP A 1 153 ? -1.312 43.594 -0.395 1 73.44 153 ASP A CA 1
ATOM 1240 C C . ASP A 1 153 ? -1.397 42.219 -1.039 1 73.44 153 ASP A C 1
ATOM 1242 O O . ASP A 1 153 ? -0.595 41.875 -1.913 1 73.44 153 ASP A O 1
ATOM 1246 N N . LEU A 1 154 ? -2.227 41.344 -0.462 1 63.81 154 LEU A N 1
ATOM 1247 C CA . LEU A 1 154 ? -2.383 39.969 -0.887 1 63.81 154 LEU A CA 1
ATOM 1248 C C . LEU A 1 154 ? -2.721 39.875 -2.373 1 63.81 154 LEU A C 1
ATOM 1250 O O . LEU A 1 154 ? -2.453 38.875 -3.02 1 63.81 154 LEU A O 1
ATOM 1254 N N . HIS A 1 155 ? -3.439 40.875 -2.758 1 59.59 155 HIS A N 1
ATOM 1255 C CA . HIS A 1 155 ? -3.797 40.906 -4.172 1 59.59 155 HIS A CA 1
ATOM 1256 C C . HIS A 1 155 ? -2.576 41.156 -5.047 1 59.59 155 HIS A C 1
ATOM 1258 O O . HIS A 1 155 ? -2.59 40.875 -6.242 1 59.59 155 HIS A O 1
ATOM 1264 N N . LYS A 1 156 ? -1.749 41.719 -4.496 1 58.28 156 LYS A N 1
ATOM 1265 C CA . LYS A 1 156 ? -0.514 41.906 -5.246 1 58.28 156 LYS A CA 1
ATOM 1266 C C . LYS A 1 156 ? 0.48 40.781 -4.992 1 58.28 156 LYS A C 1
ATOM 1268 O O . LYS A 1 156 ? 1.297 40.875 -4.07 1 58.28 156 LYS A O 1
ATOM 1273 N N . LYS A 1 157 ? -0.024 39.625 -4.973 1 53.59 157 LYS A N 1
ATOM 1274 C CA . LYS A 1 157 ? 0.502 38.312 -4.641 1 53.59 157 LYS A CA 1
ATOM 1275 C C . LYS A 1 157 ? 1.994 38.219 -4.945 1 53.59 157 LYS A C 1
ATOM 1277 O O . LYS A 1 157 ? 2.67 37.312 -4.492 1 53.59 157 LYS A O 1
ATOM 1282 N N . THR A 1 158 ? 2.381 39.219 -5.73 1 56.12 158 THR A N 1
ATOM 1283 C CA . THR A 1 158 ? 3.73 39.062 -6.266 1 56.12 158 THR A CA 1
ATOM 1284 C C . THR A 1 158 ? 4.77 39.188 -5.152 1 56.12 158 THR A C 1
ATOM 1286 O O . THR A 1 158 ? 5.863 38.625 -5.258 1 56.12 158 THR A O 1
ATOM 1289 N N . HIS A 1 159 ? 4.414 39.844 -4.059 1 69.69 159 HIS A N 1
ATOM 1290 C CA . HIS A 1 159 ? 5.551 39.938 -3.15 1 69.69 159 HIS A CA 1
ATOM 1291 C C . HIS A 1 159 ? 5.109 39.844 -1.695 1 69.69 159 HIS A C 1
ATOM 1293 O O . HIS A 1 159 ? 4.73 40.812 -1.076 1 69.69 159 HIS A O 1
ATOM 1299 N N . LEU A 1 160 ? 4.695 38.688 -1.209 1 82.19 160 LEU A N 1
ATOM 1300 C CA . LEU A 1 160 ? 4.367 38.438 0.19 1 82.19 160 LEU A CA 1
ATOM 1301 C C . LEU A 1 160 ? 5.629 38.375 1.043 1 82.19 160 LEU A C 1
ATOM 1303 O O . LEU A 1 160 ? 6.578 37.656 0.7 1 82.19 160 LEU A O 1
ATOM 1307 N N . CYS A 1 161 ? 5.645 39.312 2.008 1 88.75 161 CYS A N 1
ATOM 1308 C CA . CYS A 1 161 ? 6.805 39.25 2.893 1 88.75 161 CYS A CA 1
ATOM 1309 C C . CYS A 1 161 ? 6.688 38.062 3.846 1 88.75 161 CYS A C 1
ATOM 1311 O O . CYS A 1 161 ? 5.617 37.438 3.965 1 88.75 161 CYS A O 1
ATOM 1313 N N . LYS A 1 162 ? 7.777 37.75 4.574 1 90.5 162 LYS A N 1
ATOM 1314 C CA . LYS A 1 162 ? 7.855 36.594 5.445 1 90.5 162 LYS A CA 1
ATOM 1315 C C . LYS A 1 162 ? 6.859 36.688 6.598 1 90.5 162 LYS A C 1
ATOM 1317 O O . LYS A 1 162 ? 6.188 35.719 6.934 1 90.5 162 LYS A O 1
ATOM 1322 N N . LYS A 1 163 ? 6.812 37.844 7.188 1 93.06 163 LYS A N 1
ATOM 1323 C CA . LYS A 1 163 ? 5.926 38.031 8.336 1 93.06 163 LYS A CA 1
ATOM 1324 C C . LYS A 1 163 ? 4.465 37.844 7.938 1 93.06 163 LYS A C 1
ATOM 1326 O O . LYS A 1 163 ? 3.705 37.188 8.664 1 93.06 163 LYS A O 1
ATOM 1331 N N . CYS A 1 164 ? 4.094 38.375 6.801 1 94.19 164 CYS A N 1
ATOM 1332 C CA . CYS A 1 164 ? 2.723 38.25 6.32 1 94.19 164 CYS A CA 1
ATOM 1333 C C . CYS A 1 164 ? 2.406 36.812 5.949 1 94.19 164 CYS A C 1
ATOM 1335 O O . CYS A 1 164 ? 1.287 36.344 6.16 1 94.19 164 CYS A O 1
ATOM 1337 N N . TYR A 1 165 ? 3.416 36.125 5.418 1 94.44 165 TYR A N 1
ATOM 1338 C CA . TYR A 1 165 ? 3.209 34.75 5.023 1 94.44 165 TYR A CA 1
ATOM 1339 C C . TYR A 1 165 ? 2.795 33.906 6.219 1 94.44 165 TYR A C 1
ATOM 1341 O O . TYR A 1 165 ? 1.778 33.219 6.172 1 94.44 165 TYR A O 1
ATOM 1349 N N . TYR A 1 166 ? 3.566 33.938 7.297 1 96.75 166 TYR A N 1
ATOM 1350 C CA . TYR A 1 166 ? 3.287 33.125 8.461 1 96.75 166 TYR A CA 1
ATOM 1351 C C . TYR A 1 166 ? 1.936 33.469 9.07 1 96.75 166 TYR A C 1
ATOM 1353 O O . TYR A 1 166 ? 1.152 32.594 9.422 1 96.75 166 TYR A O 1
ATOM 1361 N N . PHE A 1 167 ? 1.704 34.719 9.141 1 96.31 167 PHE A N 1
ATOM 1362 C CA . PHE A 1 167 ? 0.454 35.219 9.719 1 96.31 167 PHE A CA 1
ATOM 1363 C C . PHE A 1 167 ? -0.741 34.719 8.922 1 96.31 167 PHE A C 1
ATOM 1365 O O . PHE A 1 167 ? -1.692 34.156 9.484 1 96.31 167 PHE A O 1
ATOM 1372 N N . ILE A 1 168 ? -0.7 34.812 7.648 1 94.5 168 ILE A N 1
ATOM 1373 C CA . ILE A 1 168 ? -1.813 34.469 6.777 1 94.5 168 ILE A CA 1
ATOM 1374 C C . ILE A 1 168 ? -2.074 32.969 6.863 1 94.5 168 ILE A C 1
ATOM 1376 O O . ILE A 1 168 ? -3.229 32.531 6.902 1 94.5 168 ILE A O 1
ATOM 1380 N N . ARG A 1 169 ? -1.028 32.219 6.91 1 96.19 169 ARG A N 1
ATOM 1381 C CA . ARG A 1 169 ? -1.188 30.766 6.957 1 96.19 169 ARG A CA 1
ATOM 1382 C C . ARG A 1 169 ? -1.85 30.328 8.258 1 96.19 169 ARG A C 1
ATOM 1384 O O . ARG A 1 169 ? -2.74 29.469 8.25 1 96.19 169 ARG A O 1
ATOM 1391 N N . VAL A 1 170 ? -1.417 30.859 9.344 1 97.75 170 VAL A N 1
ATOM 1392 C CA . VAL A 1 170 ? -2.023 30.547 10.625 1 97.75 170 VAL A CA 1
ATOM 1393 C C . VAL A 1 170 ? -3.463 31.062 10.664 1 97.75 170 VAL A C 1
ATOM 1395 O O . VAL A 1 170 ? -4.359 30.375 11.164 1 97.75 170 VAL A O 1
ATOM 1398 N N . GLN A 1 171 ? -3.654 32.219 10.133 1 96.19 171 GLN A N 1
ATOM 1399 C CA . GLN A 1 171 ? -5 32.781 10.086 1 96.19 171 GLN A CA 1
ATOM 1400 C C . GLN A 1 171 ? -5.949 31.875 9.305 1 96.19 171 GLN A C 1
ATOM 1402 O O . GLN A 1 171 ? -7.098 31.672 9.711 1 96.19 171 GLN A O 1
ATOM 1407 N N . MET A 1 172 ? -5.496 31.406 8.227 1 95.44 172 MET A N 1
ATOM 1408 C CA . MET A 1 172 ? -6.305 30.484 7.43 1 95.44 172 MET A CA 1
ATOM 1409 C C . MET A 1 172 ? -6.699 29.25 8.25 1 95.44 172 MET A C 1
ATOM 1411 O O . MET A 1 172 ? -7.844 28.812 8.188 1 95.44 172 MET A O 1
ATOM 1415 N N . PHE A 1 173 ? -5.766 28.75 8.961 1 97.12 173 PHE A N 1
ATOM 1416 C CA . PHE A 1 173 ? -6.008 27.594 9.797 1 97.12 173 PHE A CA 1
ATOM 1417 C C . PHE A 1 173 ? -7.012 27.906 10.898 1 97.12 173 PHE A C 1
ATOM 1419 O O . PHE A 1 173 ? -7.98 27.172 11.094 1 97.12 173 PHE A O 1
ATOM 1426 N N . VAL A 1 174 ? -6.844 28.922 11.594 1 97.19 174 VAL A N 1
ATOM 1427 C CA . VAL A 1 174 ? -7.699 29.328 12.703 1 97.19 174 VAL A CA 1
ATOM 1428 C C . VAL A 1 174 ? -9.102 29.641 12.188 1 97.19 174 VAL A C 1
ATOM 1430 O O . VAL A 1 174 ? -10.094 29.234 12.797 1 97.19 174 VAL A O 1
ATOM 1433 N N . ASP A 1 175 ? -9.156 30.344 11.078 1 95.56 175 ASP A N 1
ATOM 1434 C CA . ASP A 1 175 ? -10.453 30.656 10.484 1 95.56 175 ASP A CA 1
ATOM 1435 C C . ASP A 1 175 ? -11.219 29.391 10.117 1 95.56 175 ASP A C 1
ATOM 1437 O O . ASP A 1 175 ? -12.43 29.312 10.297 1 95.56 175 ASP A O 1
ATOM 1441 N N . TYR A 1 176 ? -10.453 28.516 9.609 1 96.06 176 TYR A N 1
ATOM 1442 C CA . TYR A 1 176 ? -11.094 27.25 9.25 1 96.06 176 TYR A CA 1
ATOM 1443 C C . TYR A 1 176 ? -11.68 26.562 10.477 1 96.06 176 TYR A C 1
ATOM 1445 O O . TYR A 1 176 ? -12.789 26.047 10.43 1 96.06 176 TYR A O 1
ATOM 1453 N N . ILE A 1 177 ? -10.938 26.469 11.523 1 94.56 177 ILE A N 1
ATOM 1454 C CA . ILE A 1 177 ? -11.391 25.812 12.742 1 94.56 177 ILE A CA 1
ATOM 1455 C C . ILE A 1 177 ? -12.578 26.562 13.328 1 94.56 177 ILE A C 1
ATOM 1457 O O . ILE A 1 177 ? -13.539 25.953 13.805 1 94.56 177 ILE A O 1
ATOM 1461 N N . ALA A 1 178 ? -12.539 27.812 13.25 1 92.44 178 ALA A N 1
ATOM 1462 C CA . ALA A 1 178 ? -13.562 28.656 13.852 1 92.44 178 ALA A CA 1
ATOM 1463 C C . ALA A 1 178 ? -14.859 28.625 13.047 1 92.44 178 ALA A C 1
ATOM 1465 O O . ALA A 1 178 ? -15.953 28.609 13.617 1 92.44 178 ALA A O 1
ATOM 1466 N N . TYR A 1 179 ? -14.734 28.562 11.773 1 88 179 TYR A N 1
ATOM 1467 C CA . TYR A 1 179 ? -15.922 28.766 10.953 1 88 179 TYR A CA 1
ATOM 1468 C C . TYR A 1 179 ? -16.234 27.516 10.125 1 88 179 TYR A C 1
ATOM 1470 O O . TYR A 1 179 ? -17.297 27.438 9.492 1 88 179 TYR A O 1
ATOM 1478 N N . ARG A 1 180 ? -15.562 26.469 10.211 1 76.94 180 ARG A N 1
ATOM 1479 C CA . ARG A 1 180 ? -15.711 25.25 9.43 1 76.94 180 ARG A CA 1
ATOM 1480 C C . ARG A 1 180 ? -15.852 25.562 7.941 1 76.94 180 ARG A C 1
ATOM 1482 O O . ARG A 1 180 ? -16.688 24.969 7.258 1 76.94 180 ARG A O 1
ATOM 1489 N N . LYS A 1 181 ? -15.414 26.688 7.422 1 67.12 181 LYS A N 1
ATOM 1490 C CA . LYS A 1 181 ? -15.484 27.094 6.02 1 67.12 181 LYS A CA 1
ATOM 1491 C C . LYS A 1 181 ? -14.102 27.453 5.484 1 67.12 181 LYS A C 1
ATOM 1493 O O . LYS A 1 181 ? -13.227 27.891 6.242 1 67.12 181 LYS A O 1
ATOM 1498 N N . MET B 1 1 ? -1.347 33.625 -17.094 1 24.05 1 MET B N 1
ATOM 1499 C CA . MET B 1 1 ? -1.158 32.188 -17.234 1 24.05 1 MET B CA 1
ATOM 1500 C C . MET B 1 1 ? -1.915 31.438 -16.141 1 24.05 1 MET B C 1
ATOM 1502 O O . MET B 1 1 ? -1.788 31.766 -14.961 1 24.05 1 MET B O 1
ATOM 1506 N N . ASN B 1 2 ? -3.117 30.812 -16.312 1 25.33 2 ASN B N 1
ATOM 1507 C CA . ASN B 1 2 ? -4.219 30.234 -15.539 1 25.33 2 ASN B CA 1
ATOM 1508 C C . ASN B 1 2 ? -3.738 29.125 -14.617 1 25.33 2 ASN B C 1
ATOM 1510 O O . ASN B 1 2 ? -3.219 28.109 -15.078 1 25.33 2 ASN B O 1
ATOM 1514 N N . THR B 1 3 ? -3.066 29.312 -13.539 1 32.03 3 THR B N 1
ATOM 1515 C CA . THR B 1 3 ? -2.518 28.422 -12.523 1 32.03 3 THR B CA 1
ATOM 1516 C C . THR B 1 3 ? -3.492 27.281 -12.219 1 32.03 3 THR B C 1
ATOM 1518 O O . THR B 1 3 ? -4.609 27.531 -11.75 1 32.03 3 THR B O 1
ATOM 1521 N N . SER B 1 4 ? -3.643 26.266 -13.039 1 31.56 4 SER B N 1
ATOM 1522 C CA . SER B 1 4 ? -4.543 25.125 -13.125 1 31.56 4 SER B CA 1
ATOM 1523 C C . SER B 1 4 ? -4.789 24.5 -11.758 1 31.56 4 SER B C 1
ATOM 1525 O O . SER B 1 4 ? -3.844 24.156 -11.047 1 31.56 4 SER B O 1
ATOM 1527 N N . ASP B 1 5 ? -5.754 24.906 -10.969 1 37.47 5 ASP B N 1
ATOM 1528 C CA . ASP B 1 5 ? -6.477 24.344 -9.836 1 37.47 5 ASP B CA 1
ATOM 1529 C C . ASP B 1 5 ? -6.527 22.812 -9.922 1 37.47 5 ASP B C 1
ATOM 1531 O O . ASP B 1 5 ? -7.48 22.25 -10.453 1 37.47 5 ASP B O 1
ATOM 1535 N N . GLU B 1 6 ? -5.652 22.156 -10.492 1 39.34 6 GLU B N 1
ATOM 1536 C CA . GLU B 1 6 ? -5.832 20.703 -10.57 1 39.34 6 GLU B CA 1
ATOM 1537 C C . GLU B 1 6 ? -6.434 20.156 -9.281 1 39.34 6 GLU B C 1
ATOM 1539 O O . GLU B 1 6 ? -5.898 20.391 -8.195 1 39.34 6 GLU B O 1
ATOM 1544 N N . ASP B 1 7 ? -7.711 20.078 -9.18 1 41.78 7 ASP B N 1
ATOM 1545 C CA . ASP B 1 7 ? -8.586 19.438 -8.203 1 41.78 7 ASP B CA 1
ATOM 1546 C C . ASP B 1 7 ? -7.895 18.25 -7.543 1 41.78 7 ASP B C 1
ATOM 1548 O O . ASP B 1 7 ? -7.359 17.375 -8.227 1 41.78 7 ASP B O 1
ATOM 1552 N N . ILE B 1 8 ? -7.203 18.453 -6.543 1 50.47 8 ILE B N 1
ATOM 1553 C CA . ILE B 1 8 ? -6.723 17.328 -5.746 1 50.47 8 ILE B CA 1
ATOM 1554 C C . ILE B 1 8 ? -7.688 16.141 -5.875 1 50.47 8 ILE B C 1
ATOM 1556 O O . ILE B 1 8 ? -8.797 16.172 -5.332 1 50.47 8 ILE B O 1
ATOM 1560 N N . ALA B 1 9 ? -7.902 15.688 -6.988 1 52.41 9 ALA B N 1
ATOM 1561 C CA . ALA B 1 9 ? -8.836 14.609 -7.301 1 52.41 9 ALA B CA 1
ATOM 1562 C C . ALA B 1 9 ? -8.859 13.57 -6.184 1 52.41 9 ALA B C 1
ATOM 1564 O O . ALA B 1 9 ? -7.809 13.148 -5.695 1 52.41 9 ALA B O 1
ATOM 1565 N N . ASP B 1 10 ? -9.977 13.547 -5.477 1 74.56 10 ASP B N 1
ATOM 1566 C CA . ASP B 1 10 ? -10.297 12.508 -4.504 1 74.56 10 ASP B CA 1
ATOM 1567 C C . ASP B 1 10 ? -9.898 11.125 -5.02 1 74.56 10 ASP B C 1
ATOM 1569 O O . ASP B 1 10 ? -10.281 10.734 -6.129 1 74.56 10 ASP B O 1
ATOM 1573 N N . ILE B 1 11 ? -8.828 10.711 -4.508 1 82.69 11 ILE B N 1
ATOM 1574 C CA . ILE B 1 11 ? -8.422 9.359 -4.871 1 82.69 11 ILE B CA 1
ATOM 1575 C C . ILE B 1 11 ? -9.539 8.375 -4.523 1 82.69 11 ILE B C 1
ATOM 1577 O O . ILE B 1 11 ? -9.945 8.273 -3.363 1 82.69 11 ILE B O 1
ATOM 1581 N N . ALA B 1 12 ? -10.117 7.797 -5.535 1 92.62 12 ALA B N 1
ATOM 1582 C CA . ALA B 1 12 ? -11.117 6.754 -5.301 1 92.62 12 ALA B CA 1
ATOM 1583 C C . ALA B 1 12 ? -10.492 5.535 -4.629 1 92.62 12 ALA B C 1
ATOM 1585 O O . ALA B 1 12 ? -9.445 5.051 -5.059 1 92.62 12 ALA B O 1
ATOM 1586 N N . PRO B 1 13 ? -11.062 5.09 -3.613 1 94.31 13 PRO B N 1
ATOM 1587 C CA . PRO B 1 13 ? -10.5 3.934 -2.91 1 94.31 13 PRO B CA 1
ATOM 1588 C C . PRO B 1 13 ? -10.305 2.725 -3.822 1 94.31 13 PRO B C 1
ATOM 1590 O O . PRO B 1 13 ? -9.305 2.016 -3.709 1 94.31 13 PRO B O 1
ATOM 1593 N N . GLU B 1 14 ? -11.273 2.492 -4.699 1 96.12 14 GLU B N 1
ATOM 1594 C CA . GLU B 1 14 ? -11.18 1.34 -5.59 1 96.12 14 GLU B CA 1
ATOM 1595 C C . GLU B 1 14 ? -9.93 1.413 -6.461 1 96.12 14 GLU B C 1
ATOM 1597 O O . GLU B 1 14 ? -9.227 0.415 -6.629 1 96.12 14 GLU B O 1
ATOM 1602 N N . SER B 1 15 ? -9.734 2.564 -6.984 1 96.44 15 SER B N 1
ATOM 1603 C CA . SER B 1 15 ? -8.555 2.748 -7.824 1 96.44 15 SER B CA 1
ATOM 1604 C C . SER B 1 15 ? -7.273 2.621 -7.012 1 96.44 15 SER B C 1
ATOM 1606 O O . SER B 1 15 ? -6.289 2.043 -7.48 1 96.44 15 SER B O 1
ATOM 1608 N N . TYR B 1 16 ? -7.254 3.146 -5.863 1 96.94 16 TYR B N 1
ATOM 1609 C CA . TYR B 1 16 ? -6.098 3.074 -4.977 1 96.94 16 TYR B CA 1
ATOM 1610 C C . TYR B 1 16 ? -5.742 1.625 -4.664 1 96.94 16 TYR B C 1
ATOM 1612 O O . TYR B 1 16 ? -4.613 1.191 -4.895 1 96.94 16 TYR B O 1
ATOM 1620 N N . PHE B 1 17 ? -6.703 0.841 -4.238 1 98.12 17 PHE B N 1
ATOM 1621 C CA . PHE B 1 17 ? -6.441 -0.525 -3.803 1 98.12 17 PHE B CA 1
ATOM 1622 C C . PHE B 1 17 ? -6.141 -1.426 -4.992 1 98.12 17 PHE B C 1
ATOM 1624 O O . PHE B 1 17 ? -5.363 -2.375 -4.879 1 98.12 17 PHE B O 1
ATOM 1631 N N . LYS B 1 18 ? -6.742 -1.09 -6.047 1 98.12 18 LYS B N 1
ATOM 1632 C CA . LYS B 1 18 ? -6.5 -1.869 -7.258 1 98.12 18 LYS B CA 1
ATOM 1633 C C . LYS B 1 18 ? -5.035 -1.793 -7.676 1 98.12 18 LYS B C 1
ATOM 1635 O O . LYS B 1 18 ? -4.477 -2.766 -8.188 1 98.12 18 LYS B O 1
ATOM 1640 N N . THR B 1 19 ? -4.414 -0.633 -7.387 1 97.06 19 THR B N 1
ATOM 1641 C CA . THR B 1 19 ? -3.088 -0.403 -7.953 1 97.06 19 THR B CA 1
ATOM 1642 C C . THR B 1 19 ? -2.02 -0.457 -6.863 1 97.06 19 THR B C 1
ATOM 1644 O O . THR B 1 19 ? -0.826 -0.362 -7.152 1 97.06 19 THR B O 1
ATOM 1647 N N . LEU B 1 20 ? -2.391 -0.612 -5.656 1 97.56 20 LEU B N 1
ATOM 1648 C CA . LEU B 1 20 ? -1.427 -0.705 -4.566 1 97.56 20 LEU B CA 1
ATOM 1649 C C . LEU B 1 20 ? -0.444 -1.846 -4.805 1 97.56 20 LEU B C 1
ATOM 1651 O O . LEU B 1 20 ? -0.853 -2.971 -5.102 1 97.56 20 LEU B O 1
ATOM 1655 N N . SER B 1 21 ? 0.832 -1.521 -4.688 1 96.94 21 SER B N 1
ATOM 1656 C CA . SER B 1 21 ? 1.833 -2.57 -4.855 1 96.94 21 SER B CA 1
ATOM 1657 C C . SER B 1 21 ? 1.885 -3.486 -3.639 1 96.94 21 SER B C 1
ATOM 1659 O O . SER B 1 21 ? 2.074 -3.02 -2.514 1 96.94 21 SER B O 1
ATOM 1661 N N . LEU B 1 22 ? 1.771 -4.727 -3.889 1 97.69 22 LEU B N 1
ATOM 1662 C CA . LEU B 1 22 ? 1.879 -5.727 -2.834 1 97.69 22 LEU B CA 1
ATOM 1663 C C . LEU B 1 22 ? 3.076 -6.641 -3.074 1 97.69 22 LEU B C 1
ATOM 1665 O O . LEU B 1 22 ? 3.055 -7.812 -2.689 1 97.69 22 LEU B O 1
ATOM 1669 N N . LYS B 1 23 ? 4.098 -6.082 -3.641 1 95.56 23 LYS B N 1
ATOM 1670 C CA . LYS B 1 23 ? 5.242 -6.867 -4.094 1 95.56 23 LYS B CA 1
ATOM 1671 C C . LYS B 1 23 ? 5.875 -7.633 -2.932 1 95.56 23 LYS B C 1
ATOM 1673 O O . LYS B 1 23 ? 6.293 -8.781 -3.092 1 95.56 23 LYS B O 1
ATOM 1678 N N . TYR B 1 24 ? 6.02 -6.992 -1.803 1 95.62 24 TYR B N 1
ATOM 1679 C CA . TYR B 1 24 ? 6.586 -7.652 -0.633 1 95.62 24 TYR B CA 1
ATOM 1680 C C . TYR B 1 24 ? 5.738 -8.852 -0.221 1 95.62 24 TYR B C 1
ATOM 1682 O O . TYR B 1 24 ? 6.262 -9.945 -0.01 1 95.62 24 TYR B O 1
ATOM 1690 N N . PHE B 1 25 ? 4.41 -8.672 -0.207 1 96.31 25 PHE B N 1
ATOM 1691 C CA . PHE B 1 25 ? 3.496 -9.711 0.25 1 96.31 25 PHE B CA 1
ATOM 1692 C C . PHE B 1 25 ? 3.381 -10.82 -0.785 1 96.31 25 PHE B C 1
ATOM 1694 O O . PHE B 1 25 ? 3.168 -11.984 -0.433 1 96.31 25 PHE B O 1
ATOM 1701 N N . ALA B 1 26 ? 3.52 -10.438 -2.014 1 95.81 26 ALA B N 1
ATOM 1702 C CA . ALA B 1 26 ? 3.488 -11.438 -3.078 1 95.81 26 ALA B CA 1
ATOM 1703 C C . ALA B 1 26 ? 4.645 -12.422 -2.939 1 95.81 26 ALA B C 1
ATOM 1705 O O . ALA B 1 26 ? 4.559 -13.562 -3.402 1 95.81 26 ALA B O 1
ATOM 1706 N N . SER B 1 27 ? 5.684 -11.992 -2.32 1 94.5 27 SER B N 1
ATOM 1707 C CA . SER B 1 27 ? 6.82 -12.867 -2.057 1 94.5 27 SER B CA 1
ATOM 1708 C C . SER B 1 27 ? 6.664 -13.594 -0.722 1 94.5 27 SER B C 1
ATOM 1710 O O . SER B 1 27 ? 7.285 -14.633 -0.496 1 94.5 27 SER B O 1
ATOM 1712 N N . GLU B 1 28 ? 5.828 -12.992 0.129 1 93.56 28 GLU B N 1
ATOM 1713 C CA . GLU B 1 28 ? 5.559 -13.555 1.452 1 93.56 28 GLU B CA 1
ATOM 1714 C C . GLU B 1 28 ? 4.059 -13.609 1.727 1 93.56 28 GLU B C 1
ATOM 1716 O O . GLU B 1 28 ? 3.562 -12.961 2.648 1 93.56 28 GLU B O 1
ATOM 1721 N N . PRO B 1 29 ? 3.371 -14.523 1.03 1 94.81 29 PRO B N 1
ATOM 1722 C CA . PRO B 1 29 ? 1.908 -14.477 1.052 1 94.81 29 PRO B CA 1
ATOM 1723 C C . PRO B 1 29 ? 1.328 -14.727 2.441 1 94.81 29 PRO B C 1
ATOM 1725 O O . PRO B 1 29 ? 0.328 -14.109 2.818 1 94.81 29 PRO B O 1
ATOM 1728 N N . LEU B 1 30 ? 1.95 -15.523 3.211 1 93.62 30 LEU B N 1
ATOM 1729 C CA . LEU B 1 30 ? 1.405 -15.875 4.52 1 93.62 30 LEU B CA 1
ATOM 1730 C C . LEU B 1 30 ? 1.474 -14.68 5.469 1 93.62 30 LEU B C 1
ATOM 1732 O O . LEU B 1 30 ? 0.628 -14.539 6.355 1 93.62 30 LEU B O 1
ATOM 1736 N N . ARG B 1 31 ? 2.391 -13.789 5.254 1 93.06 31 ARG B N 1
ATOM 1737 C CA . ARG B 1 31 ? 2.492 -12.578 6.062 1 93.06 31 ARG B CA 1
ATOM 1738 C C . ARG B 1 31 ? 1.283 -11.68 5.848 1 93.06 31 ARG B C 1
ATOM 1740 O O . ARG B 1 31 ? 0.828 -11.008 6.781 1 93.06 31 ARG B O 1
ATOM 1747 N N . MET B 1 32 ? 0.83 -11.656 4.637 1 94.25 32 MET B N 1
ATOM 1748 C CA . MET B 1 32 ? -0.323 -10.805 4.355 1 94.25 32 MET B CA 1
ATOM 1749 C C . MET B 1 32 ? -1.605 -11.43 4.898 1 94.25 32 MET B C 1
ATOM 1751 O O . MET B 1 32 ? -2.383 -10.766 5.586 1 94.25 32 MET B O 1
ATOM 1755 N N . VAL B 1 33 ? -1.73 -12.672 4.594 1 92.31 33 VAL B N 1
ATOM 1756 C CA . VAL B 1 33 ? -2.977 -13.367 4.898 1 92.31 33 VAL B CA 1
ATOM 1757 C C . VAL B 1 33 ? -3.209 -13.375 6.406 1 92.31 33 VAL B C 1
ATOM 1759 O O . VAL B 1 33 ? -4.34 -13.219 6.867 1 92.31 33 VAL B O 1
ATOM 1762 N N . TYR B 1 34 ? -2.189 -13.445 7.191 1 91.88 34 TYR B N 1
ATOM 1763 C CA . TYR B 1 34 ? -2.361 -13.562 8.633 1 91.88 34 TYR B CA 1
ATOM 1764 C C . TYR B 1 34 ? -2.199 -12.211 9.312 1 91.88 34 TYR B C 1
ATOM 1766 O O . TYR B 1 34 ? -2.771 -11.977 10.383 1 91.88 34 TYR B O 1
ATOM 1774 N N . GLY B 1 35 ? -1.571 -11.336 8.703 1 94.31 35 GLY B N 1
ATOM 1775 C CA . GLY B 1 35 ? -1.201 -10.125 9.414 1 94.31 35 GLY B CA 1
ATOM 1776 C C . GLY B 1 35 ? -1.927 -8.891 8.914 1 94.31 35 GLY B C 1
ATOM 1777 O O . GLY B 1 35 ? -2.02 -7.883 9.617 1 94.31 35 GLY B O 1
ATOM 1778 N N . TYR B 1 36 ? -2.449 -8.977 7.68 1 96.75 36 TYR B N 1
ATOM 1779 C CA . TYR B 1 36 ? -3 -7.781 7.055 1 96.75 36 TYR B CA 1
ATOM 1780 C C . TYR B 1 36 ? -4.332 -8.086 6.375 1 96.75 36 TYR B C 1
ATOM 1782 O O . TYR B 1 36 ? -4.523 -7.754 5.203 1 96.75 36 TYR B O 1
ATOM 1790 N N . ARG B 1 37 ? -5.254 -8.594 7.109 1 95.19 37 ARG B N 1
ATOM 1791 C CA . ARG B 1 37 ? -6.504 -9.117 6.578 1 95.19 37 ARG B CA 1
ATOM 1792 C C . ARG B 1 37 ? -7.348 -8.008 5.961 1 95.19 37 ARG B C 1
ATOM 1794 O O . ARG B 1 37 ? -7.926 -8.18 4.887 1 95.19 37 ARG B O 1
ATOM 1801 N N . ASP B 1 38 ? -7.438 -6.855 6.621 1 96.12 38 ASP B N 1
ATOM 1802 C CA . ASP B 1 38 ? -8.227 -5.754 6.09 1 96.12 38 ASP B CA 1
ATOM 1803 C C . ASP B 1 38 ? -7.656 -5.25 4.766 1 96.12 38 ASP B C 1
ATOM 1805 O O . ASP B 1 38 ? -8.406 -4.926 3.844 1 96.12 38 ASP B O 1
ATOM 1809 N N . LEU B 1 39 ? -6.398 -5.254 4.754 1 97.44 39 LEU B N 1
ATOM 1810 C CA . LEU B 1 39 ? -5.754 -4.777 3.535 1 97.44 39 LEU B CA 1
ATOM 1811 C C . LEU B 1 39 ? -6.012 -5.734 2.375 1 97.44 39 LEU B C 1
ATOM 1813 O O . LEU B 1 39 ? -6.379 -5.301 1.279 1 97.44 39 LEU B O 1
ATOM 1817 N N . ILE B 1 40 ? -5.77 -7.031 2.584 1 97.56 40 ILE B N 1
ATOM 1818 C CA . ILE B 1 40 ? -5.949 -7.973 1.483 1 97.56 40 ILE B CA 1
ATOM 1819 C C . ILE B 1 40 ? -7.41 -7.984 1.046 1 97.56 40 ILE B C 1
ATOM 1821 O O . ILE B 1 40 ? -7.707 -8.094 -0.146 1 97.56 40 ILE B O 1
ATOM 1825 N N . HIS B 1 41 ? -8.32 -7.812 1.969 1 97.38 41 HIS B N 1
ATOM 1826 C CA . HIS B 1 41 ? -9.734 -7.781 1.62 1 97.38 41 HIS B CA 1
ATOM 1827 C C . HIS B 1 41 ? -10.055 -6.598 0.715 1 97.38 41 HIS B C 1
ATOM 1829 O O . HIS B 1 41 ? -10.734 -6.75 -0.299 1 97.38 41 HIS B O 1
ATOM 1835 N N . SER B 1 42 ? -9.594 -5.449 1.107 1 97.88 42 SER B N 1
ATOM 1836 C CA . SER B 1 42 ? -9.828 -4.258 0.299 1 97.88 42 SER B CA 1
ATOM 1837 C C . SER B 1 42 ? -9.219 -4.398 -1.089 1 97.88 42 SER B C 1
ATOM 1839 O O . SER B 1 42 ? -9.812 -3.988 -2.084 1 97.88 42 SER B O 1
ATOM 1841 N N . CYS B 1 43 ? -8.016 -4.953 -1.147 1 98.56 43 CYS B N 1
ATOM 1842 C CA . CYS B 1 43 ? -7.332 -5.141 -2.422 1 98.56 43 CYS B CA 1
ATOM 1843 C C . CYS B 1 43 ? -8.062 -6.16 -3.289 1 98.56 43 CYS B C 1
ATOM 1845 O O . CYS B 1 43 ? -8.211 -5.965 -4.496 1 98.56 43 CYS B O 1
ATOM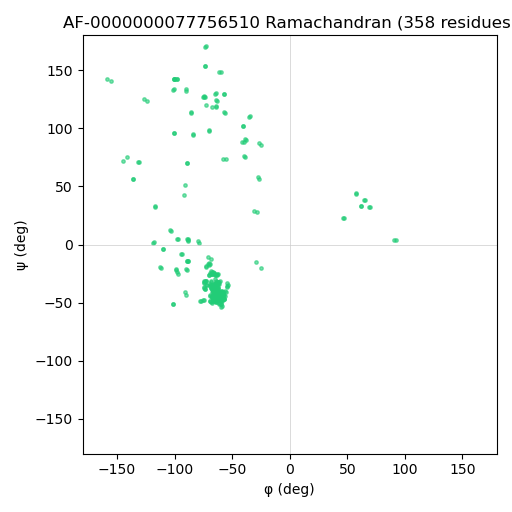 1847 N N . LEU B 1 44 ? -8.547 -7.23 -2.695 1 98.62 44 LEU B N 1
ATOM 1848 C CA . LEU B 1 44 ? -9.305 -8.234 -3.428 1 98.62 44 LEU B CA 1
ATOM 1849 C C . LEU B 1 44 ? -10.594 -7.648 -3.982 1 98.62 44 LEU B C 1
ATOM 1851 O O . LEU B 1 44 ? -10.922 -7.852 -5.156 1 98.62 44 LEU B O 1
ATOM 1855 N N . GLU B 1 45 ? -11.289 -6.871 -3.195 1 98.31 45 GLU B N 1
ATOM 1856 C CA . GLU B 1 45 ? -12.539 -6.25 -3.605 1 98.31 45 GLU B CA 1
ATOM 1857 C C . GLU B 1 45 ? -12.328 -5.285 -4.77 1 98.31 45 GLU B C 1
ATOM 1859 O O . GLU B 1 45 ? -13.219 -5.094 -5.598 1 98.31 45 GLU B O 1
ATOM 1864 N N . SER B 1 46 ? -11.148 -4.805 -4.809 1 98.38 46 SER B N 1
ATOM 1865 C CA . SER B 1 46 ? -10.828 -3.838 -5.855 1 98.38 46 SER B CA 1
ATOM 1866 C C . SER B 1 46 ? -10.125 -4.508 -7.031 1 98.38 46 SER B C 1
ATOM 1868 O O . SER B 1 46 ? -9.602 -3.832 -7.914 1 98.38 46 SER B O 1
ATOM 1870 N N . ASN B 1 47 ? -9.984 -5.812 -7.035 1 98.5 47 ASN B N 1
ATOM 1871 C CA . ASN B 1 47 ? -9.422 -6.625 -8.109 1 98.5 47 ASN B CA 1
ATOM 1872 C C . ASN B 1 47 ? -7.938 -6.328 -8.32 1 98.5 47 ASN B C 1
ATOM 1874 O O . ASN B 1 47 ? -7.484 -6.184 -9.461 1 98.5 47 ASN B O 1
ATOM 1878 N N . ASN B 1 48 ? -7.234 -6.109 -7.215 1 98.69 48 ASN B N 1
ATOM 1879 C CA . ASN B 1 48 ? -5.777 -6.031 -7.27 1 98.69 48 ASN B CA 1
ATOM 1880 C C . ASN B 1 48 ? -5.16 -7.359 -7.703 1 98.69 48 ASN B C 1
ATOM 1882 O O . ASN B 1 48 ? -5.348 -8.383 -7.043 1 98.69 48 ASN B O 1
ATOM 1886 N N . PRO B 1 49 ? -4.391 -7.355 -8.719 1 98.75 49 PRO B N 1
ATOM 1887 C CA . PRO B 1 49 ? -3.902 -8.633 -9.258 1 98.75 49 PRO B CA 1
ATOM 1888 C C . PRO B 1 49 ? -2.939 -9.336 -8.305 1 98.75 49 PRO B C 1
ATOM 1890 O O . PRO B 1 49 ? -2.939 -10.57 -8.227 1 98.75 49 PRO B O 1
ATOM 1893 N N . GLU B 1 50 ? -2.141 -8.578 -7.629 1 98.56 50 GLU B N 1
ATOM 1894 C CA . GLU B 1 50 ? -1.191 -9.18 -6.695 1 98.56 50 GLU B CA 1
ATOM 1895 C C . GLU B 1 50 ? -1.909 -9.82 -5.512 1 98.56 50 GLU B C 1
ATOM 1897 O O . GLU B 1 50 ? -1.504 -10.883 -5.035 1 98.56 50 GLU B O 1
ATOM 1902 N N . SER B 1 51 ? -2.961 -9.141 -5.074 1 98.75 51 SER B N 1
ATOM 1903 C CA . SER B 1 51 ? -3.723 -9.734 -3.979 1 98.75 51 SER B CA 1
ATOM 1904 C C . SER B 1 51 ? -4.398 -11.023 -4.414 1 98.75 51 SER B C 1
ATOM 1906 O O . SER B 1 51 ? -4.488 -11.977 -3.633 1 98.75 51 SER B O 1
ATOM 1908 N N . HIS B 1 52 ? -4.871 -11.062 -5.594 1 98.81 52 HIS B N 1
ATOM 1909 C CA . HIS B 1 52 ? -5.461 -12.297 -6.105 1 98.81 52 HIS B CA 1
ATOM 1910 C C . HIS B 1 52 ? -4.414 -13.398 -6.234 1 98.81 52 HIS B C 1
ATOM 1912 O O . HIS B 1 52 ? -4.707 -14.57 -5.984 1 98.81 52 HIS B O 1
ATOM 1918 N N . PHE B 1 53 ? -3.24 -13.055 -6.625 1 98.75 53 PHE B N 1
ATOM 1919 C CA . PHE B 1 53 ? -2.15 -14.023 -6.621 1 98.75 53 PHE B CA 1
ATOM 1920 C C . PHE B 1 53 ? -1.916 -14.57 -5.219 1 98.75 53 PHE B C 1
ATOM 1922 O O . PHE B 1 53 ? -1.814 -15.789 -5.027 1 98.75 53 PHE B O 1
ATOM 1929 N N . ILE B 1 54 ? -1.822 -13.727 -4.23 1 98.44 54 ILE B N 1
ATOM 1930 C CA . ILE B 1 54 ? -1.575 -14.094 -2.84 1 98.44 54 ILE B CA 1
ATOM 1931 C C . ILE B 1 54 ? -2.68 -15.023 -2.35 1 98.44 54 ILE B C 1
ATOM 1933 O O . ILE B 1 54 ? -2.398 -16.094 -1.809 1 98.44 54 ILE B O 1
ATOM 1937 N N . GLU B 1 55 ? -3.926 -14.641 -2.629 1 98.25 55 GLU B N 1
ATOM 1938 C CA . GLU B 1 55 ? -5.059 -15.445 -2.184 1 98.25 55 GLU B CA 1
ATOM 1939 C C . GLU B 1 55 ? -5.117 -16.781 -2.934 1 98.25 55 GLU B C 1
ATOM 1941 O O . GLU B 1 55 ? -5.469 -17.812 -2.354 1 98.25 55 GLU B O 1
ATOM 1946 N N . GLY B 1 56 ? -4.781 -16.688 -4.18 1 98.31 56 GLY B N 1
ATOM 1947 C CA . GLY B 1 56 ? -4.75 -17.922 -4.961 1 98.31 56 GLY B CA 1
ATOM 1948 C C . GLY B 1 56 ? -3.76 -18.938 -4.43 1 98.31 56 GLY B C 1
ATOM 1949 O O . GLY B 1 56 ? -4.086 -20.125 -4.309 1 98.31 56 GLY B O 1
ATOM 1950 N N . THR B 1 57 ? -2.578 -18.516 -4.141 1 97.62 57 THR B N 1
ATOM 1951 C CA . THR B 1 57 ? -1.567 -19.406 -3.58 1 97.62 57 THR B CA 1
ATOM 1952 C C . THR B 1 57 ? -2.018 -19.953 -2.229 1 97.62 57 THR B C 1
ATOM 1954 O O . THR B 1 57 ? -1.857 -21.141 -1.948 1 97.62 57 THR B O 1
ATOM 1957 N N . ASN B 1 58 ? -2.596 -19.109 -1.419 1 97.12 58 ASN B N 1
ATOM 1958 C CA . ASN B 1 58 ? -3.076 -19.531 -0.106 1 97.12 58 ASN B CA 1
ATOM 1959 C C . ASN B 1 58 ? -4.184 -20.578 -0.218 1 97.12 58 ASN B C 1
ATOM 1961 O O . ASN B 1 58 ? -4.18 -21.562 0.512 1 97.12 58 ASN B O 1
ATOM 1965 N N . GLN B 1 59 ? -5.105 -20.297 -1.083 1 97.31 59 GLN B N 1
ATOM 1966 C CA . GLN B 1 59 ? -6.227 -21.219 -1.28 1 97.31 59 GLN B CA 1
ATOM 1967 C C . GLN B 1 59 ? -5.746 -22.578 -1.799 1 97.31 59 GLN B C 1
ATOM 1969 O O . GLN B 1 59 ? -6.25 -23.609 -1.379 1 97.31 59 GLN B O 1
ATOM 1974 N N . TYR B 1 60 ? -4.789 -22.547 -2.635 1 97.31 60 TYR B N 1
ATOM 1975 C CA . TYR B 1 60 ? -4.348 -23.781 -3.26 1 97.31 60 TYR B CA 1
ATOM 1976 C C . TYR B 1 60 ? -3.492 -24.609 -2.301 1 97.31 60 TYR B C 1
ATOM 1978 O O . TYR B 1 60 ? -3.762 -25.797 -2.074 1 97.31 60 TYR B O 1
ATOM 1986 N N . PHE B 1 61 ? -2.572 -23.984 -1.726 1 96.06 61 PHE B N 1
ATOM 1987 C CA . PHE B 1 61 ? -1.51 -24.734 -1.068 1 96.06 61 PHE B CA 1
ATOM 1988 C C . PHE B 1 61 ? -1.777 -24.844 0.428 1 96.06 61 PHE B C 1
ATOM 1990 O O . PHE B 1 61 ? -1.257 -25.75 1.087 1 96.06 61 PHE B O 1
ATOM 1997 N N . PHE B 1 62 ? -2.506 -23.969 0.938 1 94.12 62 PHE B N 1
ATOM 1998 C CA . PHE B 1 62 ? -2.811 -24.047 2.361 1 94.12 62 PHE B CA 1
ATOM 1999 C C . PHE B 1 62 ? -4.207 -24.625 2.588 1 94.12 62 PHE B C 1
ATOM 2001 O O . PHE B 1 62 ? -4.367 -25.625 3.27 1 94.12 62 PHE B O 1
ATOM 2008 N N . HIS B 1 63 ? -5.215 -24.094 1.937 1 95 63 HIS B N 1
ATOM 2009 C CA . HIS B 1 63 ? -6.602 -24.484 2.176 1 95 63 HIS B CA 1
ATOM 2010 C C . HIS B 1 63 ? -7.008 -25.656 1.281 1 95 63 HIS B C 1
ATOM 2012 O O . HIS B 1 63 ? -8.07 -26.25 1.475 1 95 63 HIS B O 1
ATOM 2018 N N . LYS B 1 64 ? -6.25 -25.922 0.321 1 95.06 64 LYS B N 1
ATOM 2019 C CA . LYS B 1 64 ? -6.484 -27.031 -0.589 1 95.06 64 LYS B CA 1
ATOM 2020 C C . LYS B 1 64 ? -7.805 -26.875 -1.334 1 95.06 64 LYS B C 1
ATOM 2022 O O . LYS B 1 64 ? -8.531 -27.844 -1.536 1 95.06 64 LYS B O 1
ATOM 2027 N N . SER B 1 65 ? -8.141 -25.672 -1.6 1 96.81 65 SER B N 1
ATOM 2028 C CA . SER B 1 65 ? -9.312 -25.375 -2.424 1 96.81 65 SER B CA 1
ATOM 2029 C C . SER B 1 65 ? -8.906 -25.047 -3.855 1 96.81 65 SER B C 1
ATOM 2031 O O . SER B 1 65 ? -8.672 -23.875 -4.188 1 96.81 65 SER B O 1
ATOM 2033 N N . THR B 1 66 ? -8.961 -26.016 -4.688 1 96.44 66 THR B N 1
ATOM 2034 C CA . THR B 1 66 ? -8.461 -25.875 -6.051 1 96.44 66 THR B CA 1
ATOM 2035 C C . THR B 1 66 ? -9.32 -24.906 -6.844 1 96.44 66 THR B C 1
ATOM 2037 O O . THR B 1 66 ? -8.797 -24 -7.504 1 96.44 66 THR B O 1
ATOM 2040 N N . SER B 1 67 ? -10.664 -25.031 -6.75 1 97.62 67 SER B N 1
ATOM 2041 C CA . SER B 1 67 ? -11.562 -24.188 -7.539 1 97.62 67 SER B CA 1
ATOM 2042 C C . SER B 1 67 ? -11.406 -22.719 -7.164 1 97.62 67 SER B C 1
ATOM 2044 O O . SER B 1 67 ? -11.281 -21.859 -8.039 1 97.62 67 SER B O 1
ATOM 2046 N N . ASN B 1 68 ? -11.391 -22.453 -5.887 1 98.25 68 ASN B N 1
ATOM 2047 C CA . ASN B 1 68 ? -11.203 -21.078 -5.43 1 98.25 68 ASN B CA 1
ATOM 2048 C C . ASN B 1 68 ? -9.836 -20.531 -5.832 1 98.25 68 ASN B C 1
ATOM 2050 O O . ASN B 1 68 ? -9.719 -19.375 -6.262 1 98.25 68 ASN B O 1
ATOM 2054 N N . ALA B 1 69 ? -8.875 -21.391 -5.723 1 98.56 69 ALA B N 1
ATOM 2055 C CA . ALA B 1 69 ? -7.512 -20.984 -6.055 1 98.56 69 ALA B CA 1
ATOM 2056 C C . ALA B 1 69 ? -7.395 -20.594 -7.527 1 98.56 69 ALA B C 1
ATOM 2058 O O . ALA B 1 69 ? -6.852 -19.547 -7.855 1 98.56 69 ALA B O 1
ATOM 2059 N N . LEU B 1 70 ? -7.914 -21.406 -8.344 1 98.69 70 LEU B N 1
ATOM 2060 C CA . LEU B 1 70 ? -7.809 -21.172 -9.781 1 98.69 70 LEU B CA 1
ATOM 2061 C C . LEU B 1 70 ? -8.57 -19.906 -10.18 1 98.69 70 LEU B C 1
ATOM 2063 O O . LEU B 1 70 ? -8.148 -19.188 -11.086 1 98.69 70 LEU B O 1
ATOM 2067 N N . GLU B 1 71 ? -9.672 -19.609 -9.531 1 98.81 71 GLU B N 1
ATOM 2068 C CA . GLU B 1 71 ? -10.406 -18.375 -9.812 1 98.81 71 GLU B CA 1
ATOM 2069 C C . GLU B 1 71 ? -9.586 -17.156 -9.438 1 98.81 71 GLU B C 1
ATOM 2071 O O . GLU B 1 71 ? -9.531 -16.188 -10.203 1 98.81 71 GLU B O 1
ATOM 2076 N N . HIS B 1 72 ? -8.961 -17.172 -8.312 1 98.81 72 HIS B N 1
ATOM 2077 C CA . HIS B 1 72 ? -8.117 -16.062 -7.906 1 98.81 72 HIS B CA 1
ATOM 2078 C C . HIS B 1 72 ? -6.922 -15.906 -8.844 1 98.81 72 HIS B C 1
ATOM 2080 O O . HIS B 1 72 ? -6.574 -14.789 -9.234 1 98.81 72 HIS B O 1
ATOM 2086 N N . LEU B 1 73 ? -6.324 -17 -9.211 1 98.88 73 LEU B N 1
ATOM 2087 C CA . LEU B 1 73 ? -5.172 -16.922 -10.102 1 98.88 73 LEU B CA 1
ATOM 2088 C C . LEU B 1 73 ? -5.59 -16.469 -11.492 1 98.88 73 LEU B C 1
ATOM 2090 O O . LEU B 1 73 ? -4.832 -15.766 -12.172 1 98.88 73 LEU B O 1
ATOM 2094 N N . ARG B 1 74 ? -6.758 -16.828 -11.859 1 98.88 74 ARG B N 1
ATOM 2095 C CA . ARG B 1 74 ? -7.293 -16.312 -13.117 1 98.88 74 ARG B CA 1
ATOM 2096 C C . ARG B 1 74 ? -7.41 -14.797 -13.078 1 98.88 74 ARG B C 1
ATOM 2098 O O . ARG B 1 74 ? -6.996 -14.109 -14.016 1 98.88 74 ARG B O 1
ATOM 2105 N N . LEU B 1 75 ? -7.93 -14.312 -12.031 1 98.81 75 LEU B N 1
ATOM 2106 C CA . LEU B 1 75 ? -8.094 -12.867 -11.875 1 98.81 75 LEU B CA 1
ATOM 2107 C C . LEU B 1 75 ? -6.742 -12.172 -11.828 1 98.81 75 LEU B C 1
ATOM 2109 O O . LEU B 1 75 ? -6.594 -11.055 -12.336 1 98.81 75 LEU B O 1
ATOM 2113 N N . SER B 1 76 ? -5.762 -12.758 -11.234 1 98.81 76 SER B N 1
ATOM 2114 C CA . SER B 1 76 ? -4.398 -12.234 -11.25 1 98.81 76 SER B CA 1
ATOM 2115 C C . SER B 1 76 ? -3.854 -12.156 -12.672 1 98.81 76 SER B C 1
ATOM 2117 O O . SER B 1 76 ? -3.23 -11.164 -13.055 1 98.81 76 SER B O 1
ATOM 2119 N N . ALA B 1 77 ? -4.125 -13.164 -13.453 1 98.69 77 ALA B N 1
ATOM 2120 C CA . ALA B 1 77 ? -3.676 -13.227 -14.844 1 98.69 77 ALA B CA 1
ATOM 2121 C C . ALA B 1 77 ? -4.383 -12.172 -15.688 1 98.69 77 ALA B C 1
ATOM 2123 O O . ALA B 1 77 ? -3.756 -11.516 -16.531 1 98.69 77 ALA B O 1
ATOM 2124 N N . VAL B 1 78 ? -5.691 -12.078 -15.5 1 98.31 78 VAL B N 1
ATOM 2125 C CA . VAL B 1 78 ? -6.465 -11.047 -16.188 1 98.31 78 VAL B CA 1
ATOM 2126 C C . VAL B 1 78 ? -5.859 -9.672 -15.914 1 98.31 78 VAL B C 1
ATOM 2128 O O . VAL B 1 78 ? -5.832 -8.812 -16.797 1 98.31 78 VAL B O 1
ATOM 2131 N N . GLY B 1 79 ? -5.387 -9.523 -14.719 1 98.06 79 GLY B N 1
ATOM 2132 C CA . GLY B 1 79 ? -4.734 -8.281 -14.328 1 98.06 79 GLY B CA 1
ATOM 2133 C C . GLY B 1 79 ? -3.307 -8.18 -14.828 1 98.06 79 GLY B C 1
ATOM 2134 O O . GLY B 1 79 ? -2.6 -7.227 -14.5 1 98.06 79 GLY B O 1
ATOM 2135 N N . LYS B 1 80 ? -2.824 -9.133 -15.547 1 97.25 80 LYS B N 1
ATOM 2136 C CA . LYS B 1 80 ? -1.529 -9.141 -16.219 1 97.25 80 LYS B CA 1
ATOM 2137 C C . LYS B 1 80 ? -0.386 -9.227 -15.211 1 97.25 80 LYS B C 1
ATOM 2139 O O . LYS B 1 80 ? 0.65 -8.586 -15.391 1 97.25 80 LYS B O 1
ATOM 2144 N N . TYR B 1 81 ? -0.601 -9.875 -14.148 1 98.19 81 TYR B N 1
ATOM 2145 C CA . TYR B 1 81 ? 0.471 -10.18 -13.211 1 98.19 81 TYR B CA 1
ATOM 2146 C C . TYR B 1 81 ? 1.201 -11.453 -13.609 1 98.19 81 TYR B C 1
ATOM 2148 O O . TYR B 1 81 ? 0.641 -12.547 -13.516 1 98.19 81 TYR B O 1
ATOM 2156 N N . ASP B 1 82 ? 2.41 -11.328 -13.969 1 97.75 82 ASP B N 1
ATOM 2157 C CA . ASP B 1 82 ? 3.164 -12.406 -14.609 1 97.75 82 ASP B CA 1
ATOM 2158 C C . ASP B 1 82 ? 3.236 -13.641 -13.711 1 97.75 82 ASP B C 1
ATOM 2160 O O . ASP B 1 82 ? 3.012 -14.758 -14.172 1 97.75 82 ASP B O 1
ATOM 2164 N N . LYS B 1 83 ? 3.525 -13.43 -12.438 1 97.69 83 LYS B N 1
ATOM 2165 C CA . LYS B 1 83 ? 3.639 -14.562 -11.523 1 97.69 83 LYS B CA 1
ATOM 2166 C C . LYS B 1 83 ? 2.314 -15.312 -11.414 1 97.69 83 LYS B C 1
ATOM 2168 O O . LYS B 1 83 ? 2.295 -16.547 -11.375 1 97.69 83 LYS B O 1
ATOM 2173 N N . GLY B 1 84 ? 1.269 -14.531 -11.328 1 98.62 84 GLY B N 1
ATOM 2174 C CA . GLY B 1 84 ? -0.056 -15.133 -11.281 1 98.62 84 GLY B CA 1
ATOM 2175 C C . GLY B 1 84 ? -0.414 -15.883 -12.547 1 98.62 84 GLY B C 1
ATOM 2176 O O . GLY B 1 84 ? -0.958 -16.984 -12.484 1 98.62 84 GLY B O 1
ATOM 2177 N N . THR B 1 85 ? -0.102 -15.344 -13.633 1 98.75 85 THR B N 1
ATOM 2178 C CA . THR B 1 85 ? -0.344 -15.969 -14.93 1 98.75 85 THR B CA 1
ATOM 2179 C C . THR B 1 85 ? 0.413 -17.281 -15.039 1 98.75 85 THR B C 1
ATOM 2181 O O . THR B 1 85 ? -0.162 -18.312 -15.422 1 98.75 85 THR B O 1
ATOM 2184 N N . TYR B 1 86 ? 1.634 -17.219 -14.68 1 98.69 86 TYR B N 1
ATOM 2185 C CA . TYR B 1 86 ? 2.492 -18.406 -14.758 1 98.69 86 TYR B CA 1
ATOM 2186 C C . TYR B 1 86 ? 1.963 -19.516 -13.875 1 98.69 86 TYR B C 1
ATOM 2188 O O . TYR B 1 86 ? 1.782 -20.656 -14.336 1 98.69 86 TYR B O 1
ATOM 2196 N N . LEU B 1 87 ? 1.701 -19.219 -12.664 1 98.75 87 LEU B N 1
ATOM 2197 C CA . LEU B 1 87 ? 1.246 -20.234 -11.734 1 98.75 87 LEU B CA 1
ATOM 2198 C C . LEU B 1 87 ? -0.118 -20.781 -12.148 1 98.75 87 LEU B C 1
ATOM 2200 O O . LEU B 1 87 ? -0.382 -21.984 -12.008 1 98.75 87 LEU B O 1
ATOM 2204 N N . PHE B 1 88 ? -0.938 -19.875 -12.617 1 98.88 88 PHE B N 1
ATOM 2205 C CA . PHE B 1 88 ? -2.244 -20.281 -13.125 1 98.88 88 PHE B CA 1
ATOM 2206 C C . PHE B 1 88 ? -2.098 -21.312 -14.234 1 98.88 88 PHE B C 1
ATOM 2208 O O . PHE B 1 88 ? -2.713 -22.375 -14.18 1 98.88 88 PHE B O 1
ATOM 2215 N N . GLY B 1 89 ? -1.236 -21.047 -15.141 1 98.81 89 GLY B N 1
ATOM 2216 C CA . GLY B 1 89 ? -0.988 -21.969 -16.234 1 98.81 89 GLY B CA 1
ATOM 2217 C C . GLY B 1 89 ? -0.454 -23.312 -15.766 1 98.81 89 GLY B C 1
ATOM 2218 O O . GLY B 1 89 ? -0.946 -24.359 -16.188 1 98.81 89 GLY B O 1
ATOM 2219 N N . ILE B 1 90 ? 0.476 -23.266 -14.891 1 98.62 90 ILE B N 1
ATOM 2220 C CA . ILE B 1 90 ? 1.101 -24.484 -14.383 1 98.62 90 ILE B CA 1
ATOM 2221 C C . ILE B 1 90 ? 0.056 -25.344 -13.672 1 98.62 90 ILE B C 1
ATOM 2223 O O . ILE B 1 90 ? -0.028 -26.547 -13.906 1 98.62 90 ILE B O 1
ATOM 2227 N N . LEU B 1 91 ? -0.743 -24.734 -12.883 1 98.56 91 LEU B N 1
ATOM 2228 C CA . LEU B 1 91 ? -1.699 -25.484 -12.086 1 98.56 91 LEU B CA 1
ATOM 2229 C C . LEU B 1 91 ? -2.822 -26.031 -12.961 1 98.56 91 LEU B C 1
ATOM 2231 O O . LEU B 1 91 ? -3.34 -27.125 -12.695 1 98.56 91 LEU B O 1
ATOM 2235 N N . LEU B 1 92 ? -3.193 -25.266 -13.961 1 98.75 92 LEU B N 1
ATOM 2236 C CA . LEU B 1 92 ? -4.145 -25.812 -14.93 1 98.75 92 LEU B CA 1
ATOM 2237 C C . LEU B 1 92 ? -3.605 -27.094 -15.555 1 98.75 92 LEU B C 1
ATOM 2239 O O . LEU B 1 92 ? -4.305 -28.109 -15.609 1 98.75 92 LEU B O 1
ATOM 2243 N N . LEU B 1 93 ? -2.369 -27.078 -15.969 1 98.69 93 LEU B N 1
ATOM 2244 C CA . LEU B 1 93 ? -1.756 -28.25 -16.578 1 98.69 93 LEU B CA 1
ATOM 2245 C C . LEU B 1 93 ? -1.685 -29.406 -15.586 1 98.69 93 LEU B C 1
ATOM 2247 O O . LEU B 1 93 ? -2.033 -30.531 -15.922 1 98.69 93 LEU B O 1
ATOM 2251 N N . CYS B 1 94 ? -1.337 -29.078 -14.414 1 98.06 94 CYS B N 1
ATOM 2252 C CA . CYS B 1 94 ? -1.199 -30.094 -13.375 1 98.06 94 CYS B CA 1
ATOM 2253 C C . CYS B 1 94 ? -2.549 -30.719 -13.039 1 98.06 94 CYS B C 1
ATOM 2255 O O . CYS B 1 94 ? -2.615 -31.844 -12.555 1 98.06 94 CYS B O 1
ATOM 2257 N N . ASN B 1 95 ? -3.607 -29.984 -13.297 1 97.62 95 ASN B N 1
ATOM 2258 C CA . ASN B 1 95 ? -4.949 -30.469 -12.969 1 97.62 95 ASN B CA 1
ATOM 2259 C C . ASN B 1 95 ? -5.688 -30.969 -14.211 1 97.62 95 ASN B C 1
ATOM 2261 O O . ASN B 1 95 ? -6.91 -31.109 -14.188 1 97.62 95 ASN B O 1
ATOM 2265 N N . GLY B 1 96 ? -5.043 -31.125 -15.289 1 97.75 96 GLY B N 1
ATOM 2266 C CA . GLY B 1 96 ? -5.566 -31.828 -16.453 1 97.75 96 GLY B CA 1
ATOM 2267 C C . GLY B 1 96 ? -6.258 -30.906 -17.438 1 97.75 96 GLY B C 1
ATOM 2268 O O . GLY B 1 96 ? -6.836 -31.375 -18.422 1 97.75 96 GLY B O 1
ATOM 2269 N N . LYS B 1 97 ? -6.223 -29.625 -17.156 1 98.19 97 LYS B N 1
ATOM 2270 C CA . LYS B 1 97 ? -6.746 -28.672 -18.125 1 98.19 97 LYS B CA 1
ATOM 2271 C C . LYS B 1 97 ? -5.664 -28.219 -19.109 1 98.19 97 LYS B C 1
ATOM 2273 O O . LYS B 1 97 ? -5.309 -27.047 -19.156 1 98.19 97 LYS B O 1
ATOM 2278 N N . LEU B 1 98 ? -5.281 -29.125 -19.953 1 97.88 98 LEU B N 1
ATOM 2279 C CA . LEU B 1 98 ? -4.055 -29 -20.734 1 97.88 98 LEU B CA 1
ATOM 2280 C C . LEU B 1 98 ? -4.18 -27.891 -21.766 1 97.88 98 LEU B C 1
ATOM 2282 O O . LEU B 1 98 ? -3.277 -27.062 -21.906 1 97.88 98 LEU B O 1
ATOM 2286 N N . LYS B 1 99 ? -5.281 -27.859 -22.547 1 97.75 99 LYS B N 1
ATOM 2287 C CA . LYS B 1 99 ? -5.473 -26.859 -23.578 1 97.75 99 LYS B CA 1
ATOM 2288 C C . LYS B 1 99 ? -5.469 -25.453 -22.984 1 97.75 99 LYS B C 1
ATOM 2290 O O . LYS B 1 99 ? -4.766 -24.562 -23.469 1 97.75 99 LYS B O 1
ATOM 2295 N N . ARG B 1 100 ? -6.164 -25.297 -21.906 1 98.31 100 ARG B N 1
ATOM 2296 C CA . ARG B 1 100 ? -6.27 -24 -21.266 1 98.31 100 ARG B CA 1
ATOM 2297 C C . ARG B 1 100 ? -4.941 -23.594 -20.641 1 98.31 100 ARG B C 1
ATOM 2299 O O . ARG B 1 100 ? -4.523 -22.438 -20.766 1 98.31 100 ARG B O 1
ATOM 2306 N N . GLY B 1 101 ? -4.297 -24.516 -19.984 1 98.69 101 GLY B N 1
ATOM 2307 C CA . GLY B 1 101 ? -3.004 -24.219 -19.391 1 98.69 101 GLY B CA 1
ATOM 2308 C C . GLY B 1 101 ? -1.97 -23.75 -20.391 1 98.69 101 GLY B C 1
ATOM 2309 O O . GLY B 1 101 ? -1.249 -22.781 -20.141 1 98.69 101 GLY B O 1
ATOM 2310 N N . ARG B 1 102 ? -1.961 -24.391 -21.531 1 97.75 102 ARG B N 1
ATOM 2311 C CA . ARG B 1 102 ? -1.036 -24 -22.594 1 97.75 102 ARG B CA 1
ATOM 2312 C C . ARG B 1 102 ? -1.321 -22.578 -23.078 1 97.75 102 ARG B C 1
ATOM 2314 O O . ARG B 1 102 ? -0.401 -21.781 -23.25 1 97.75 102 ARG B O 1
ATOM 2321 N N . LYS B 1 103 ? -2.557 -22.344 -23.297 1 98.06 103 LYS B N 1
ATOM 2322 C CA . LYS B 1 103 ? -2.953 -21.016 -23.781 1 98.06 103 LYS B CA 1
ATOM 2323 C C . LYS B 1 103 ? -2.527 -19.938 -22.797 1 98.06 103 LYS B C 1
ATOM 2325 O O . LYS B 1 103 ? -2.049 -18.875 -23.203 1 98.06 103 LYS B O 1
ATOM 2330 N N . VAL B 1 104 ? -2.662 -20.203 -21.547 1 98.44 104 VAL B N 1
ATOM 2331 C CA . VAL B 1 104 ? -2.309 -19.25 -20.516 1 98.44 104 VAL B CA 1
ATOM 2332 C C . VAL B 1 104 ? -0.801 -19 -20.516 1 98.44 104 VAL B C 1
ATOM 2334 O O . VAL B 1 104 ? -0.352 -17.859 -20.547 1 98.44 104 VAL B O 1
ATOM 2337 N N . LEU B 1 105 ? -0.024 -20.016 -20.547 1 98.19 105 LEU B N 1
ATOM 2338 C CA . LEU B 1 105 ? 1.429 -19.875 -20.547 1 98.19 105 LEU B CA 1
ATOM 2339 C C . LEU B 1 105 ? 1.92 -19.188 -21.797 1 98.19 105 LEU B C 1
ATOM 2341 O O . LEU B 1 105 ? 2.91 -18.453 -21.766 1 98.19 105 LEU B O 1
ATOM 2345 N N . ASP B 1 106 ? 1.2 -19.344 -22.922 1 96.88 106 ASP B N 1
ATOM 2346 C CA . ASP B 1 106 ? 1.578 -18.719 -24.188 1 96.88 106 ASP B CA 1
ATOM 2347 C C . ASP B 1 106 ? 1.473 -17.188 -24.094 1 96.88 106 ASP B C 1
ATOM 2349 O O . ASP B 1 106 ? 2.146 -16.469 -24.828 1 96.88 106 ASP B O 1
ATOM 2353 N N . THR B 1 107 ? 0.678 -16.719 -23.234 1 96.94 107 THR B N 1
ATOM 2354 C CA . THR B 1 107 ? 0.505 -15.281 -23.125 1 96.94 107 THR B CA 1
ATOM 2355 C C . THR B 1 107 ? 1.754 -14.633 -22.531 1 96.94 107 THR B C 1
ATOM 2357 O O . THR B 1 107 ? 1.918 -13.414 -22.594 1 96.94 107 THR B O 1
ATOM 2360 N N . LEU B 1 108 ? 2.68 -15.391 -22.016 1 96.62 108 LEU B N 1
ATOM 2361 C CA . LEU B 1 108 ? 3.91 -14.875 -21.438 1 96.62 108 LEU B CA 1
ATOM 2362 C C . LEU B 1 108 ? 5.004 -14.75 -22.484 1 96.62 108 LEU B C 1
ATOM 2364 O O . LEU B 1 108 ? 6.156 -14.445 -22.156 1 96.62 108 LEU B O 1
ATOM 2368 N N . LYS B 1 109 ? 4.723 -15 -23.656 1 91.94 109 LYS B N 1
ATOM 2369 C CA . LYS B 1 109 ? 5.566 -14.773 -24.828 1 91.94 109 LYS B CA 1
ATOM 2370 C C . LYS B 1 109 ? 6.895 -15.508 -24.703 1 91.94 109 LYS B C 1
ATOM 2372 O O . LYS B 1 109 ? 7.957 -14.938 -24.969 1 91.94 109 LYS B O 1
ATOM 2377 N N . TRP B 1 110 ? 6.84 -16.703 -24.281 1 87.25 110 TRP B N 1
ATOM 2378 C CA . TRP B 1 110 ? 8.031 -17.5 -24.016 1 87.25 110 TRP B CA 1
ATOM 2379 C C . TRP B 1 110 ? 8.742 -17.891 -25.312 1 87.25 110 TRP B C 1
ATOM 2381 O O . TRP B 1 110 ? 9.93 -18.219 -25.297 1 87.25 110 TRP B O 1
ATOM 2391 N N . LYS B 1 111 ? 8.094 -17.797 -26.391 1 79.31 111 LYS B N 1
ATOM 2392 C CA . LYS B 1 111 ? 8.68 -18.141 -27.688 1 79.31 111 LYS B CA 1
ATOM 2393 C C . LYS B 1 111 ? 9.781 -17.141 -28.062 1 79.31 111 LYS B C 1
ATOM 2395 O O . LYS B 1 111 ? 10.711 -17.5 -28.781 1 79.31 111 LYS B O 1
ATOM 2400 N N . HIS B 1 112 ? 9.617 -16 -27.5 1 81.69 112 HIS B N 1
ATOM 2401 C CA . HIS B 1 112 ? 10.586 -14.953 -27.812 1 81.69 112 HIS B CA 1
ATOM 2402 C C . HIS B 1 112 ? 11.75 -14.969 -26.828 1 81.69 112 HIS B C 1
ATOM 2404 O O . HIS B 1 112 ? 12.898 -14.781 -27.219 1 81.69 112 HIS B O 1
ATOM 2410 N N . THR B 1 113 ? 11.383 -15.172 -25.609 1 81.31 113 THR B N 1
ATOM 2411 C CA . THR B 1 113 ? 12.391 -15.219 -24.562 1 81.31 113 THR B CA 1
ATOM 2412 C C . THR B 1 113 ? 11.859 -15.969 -23.344 1 81.31 113 THR B C 1
ATOM 2414 O O . THR B 1 113 ? 10.68 -15.859 -23 1 81.31 113 THR B O 1
ATOM 2417 N N . LEU B 1 114 ? 12.781 -16.734 -22.75 1 88.12 114 LEU B N 1
ATOM 2418 C CA . LEU B 1 114 ? 12.398 -17.484 -21.562 1 88.12 114 LEU B CA 1
ATOM 2419 C C . LEU B 1 114 ? 12.609 -16.656 -20.312 1 88.12 114 LEU B C 1
ATOM 2421 O O . LEU B 1 114 ? 12.312 -17.109 -19.203 1 88.12 114 LEU B O 1
ATOM 2425 N N . THR B 1 115 ? 12.977 -15.57 -20.469 1 88.5 115 THR B N 1
ATOM 2426 C CA . THR B 1 115 ? 13.375 -14.719 -19.359 1 88.5 115 THR B CA 1
ATOM 2427 C C . THR B 1 115 ? 12.211 -14.516 -18.391 1 88.5 115 THR B C 1
ATOM 2429 O O . THR B 1 115 ? 12.383 -14.656 -17.172 1 88.5 115 THR B O 1
ATOM 2432 N N . THR B 1 116 ? 11.031 -14.258 -18.953 1 92.94 116 THR B N 1
ATOM 2433 C CA . THR B 1 116 ? 9.867 -13.992 -18.109 1 92.94 116 THR B CA 1
ATOM 2434 C C . THR B 1 116 ? 9.469 -15.25 -17.328 1 92.94 116 THR B C 1
ATOM 2436 O O . THR B 1 116 ? 9.281 -15.195 -16.109 1 92.94 116 THR B O 1
ATOM 2439 N N . THR B 1 117 ? 9.375 -16.297 -17.969 1 94.25 117 THR B N 1
ATOM 2440 C CA . THR B 1 117 ? 8.953 -17.531 -17.312 1 94.25 117 THR B CA 1
ATOM 2441 C C . THR B 1 117 ? 10.008 -18 -16.312 1 94.25 117 THR B C 1
ATOM 2443 O O . THR B 1 117 ? 9.672 -18.516 -15.234 1 94.25 117 THR B O 1
ATOM 2446 N N . ASN B 1 118 ? 11.266 -17.797 -16.641 1 93.75 118 ASN B N 1
ATOM 2447 C CA . ASN B 1 118 ? 12.328 -18.156 -15.695 1 93.75 118 ASN B CA 1
ATOM 2448 C C . ASN B 1 118 ? 12.258 -17.297 -14.438 1 93.75 118 ASN B C 1
ATOM 2450 O O . ASN B 1 118 ? 12.406 -17.812 -13.328 1 93.75 118 ASN B O 1
ATOM 2454 N N . ARG B 1 119 ? 12.055 -16.094 -14.672 1 93.62 119 ARG B N 1
ATOM 2455 C CA . ARG B 1 119 ? 11.898 -15.18 -13.539 1 93.62 119 ARG B CA 1
ATOM 2456 C C . ARG B 1 119 ? 10.703 -15.57 -12.68 1 93.62 119 ARG B C 1
ATOM 2458 O O . ARG B 1 119 ? 10.805 -15.641 -11.453 1 93.62 119 ARG B O 1
ATOM 2465 N N . CYS B 1 120 ? 9.602 -15.859 -13.305 1 96.19 120 CYS B N 1
ATOM 2466 C CA . CYS B 1 120 ? 8.398 -16.266 -12.578 1 96.19 120 CYS B CA 1
ATOM 2467 C C . CYS B 1 120 ? 8.664 -17.516 -11.75 1 96.19 120 CYS B C 1
ATOM 2469 O O . CYS B 1 120 ? 8.312 -17.562 -10.57 1 96.19 120 CYS B O 1
ATOM 2471 N N . TRP B 1 121 ? 9.336 -18.422 -12.305 1 95.81 121 TRP B N 1
ATOM 2472 C CA . TRP B 1 121 ? 9.594 -19.672 -11.602 1 95.81 121 TRP B CA 1
ATOM 2473 C C . TRP B 1 121 ? 10.508 -19.453 -10.398 1 95.81 121 TRP B C 1
ATOM 2475 O O . TRP B 1 121 ? 10.25 -19.953 -9.305 1 95.81 121 TRP B O 1
ATOM 2485 N N . ARG B 1 122 ? 11.461 -18.734 -10.609 1 93.81 122 ARG B N 1
ATOM 2486 C CA . ARG B 1 122 ? 12.375 -18.422 -9.516 1 93.81 122 ARG B CA 1
ATOM 2487 C C . ARG B 1 122 ? 11.633 -17.797 -8.344 1 93.81 122 ARG B C 1
ATOM 2489 O O . ARG B 1 122 ? 11.852 -18.172 -7.188 1 93.81 122 ARG B O 1
ATOM 2496 N N . GLU B 1 123 ? 10.812 -16.938 -8.648 1 94.75 123 GLU B N 1
ATOM 2497 C CA . GLU B 1 123 ? 10.078 -16.203 -7.617 1 94.75 123 GLU B CA 1
ATOM 2498 C C . GLU B 1 123 ? 9.008 -17.094 -6.98 1 94.75 123 GLU B C 1
ATOM 2500 O O . GLU B 1 123 ? 8.789 -17.031 -5.77 1 94.75 123 GLU B O 1
ATOM 2505 N N . ILE B 1 124 ? 8.398 -17.875 -7.77 1 96.31 124 ILE B N 1
ATOM 2506 C CA . ILE B 1 124 ? 7.352 -18.766 -7.273 1 96.31 124 ILE B CA 1
ATOM 2507 C C . ILE B 1 124 ? 7.953 -19.812 -6.355 1 96.31 124 ILE B C 1
ATOM 2509 O O . ILE B 1 124 ? 7.352 -20.188 -5.348 1 96.31 124 ILE B O 1
ATOM 2513 N N . LYS B 1 125 ? 9.094 -20.25 -6.625 1 94.38 125 LYS B N 1
ATOM 2514 C CA . LYS B 1 125 ? 9.766 -21.219 -5.758 1 94.38 125 LYS B CA 1
ATOM 2515 C C . LYS B 1 125 ? 9.906 -20.672 -4.34 1 94.38 125 LYS B C 1
ATOM 2517 O O . LYS B 1 125 ? 9.68 -21.391 -3.369 1 94.38 125 LYS B O 1
ATOM 2522 N N . LYS B 1 126 ? 10.258 -19.516 -4.301 1 91.88 126 LYS B N 1
ATOM 2523 C CA . LYS B 1 126 ? 10.398 -18.875 -2.996 1 91.88 126 LYS B CA 1
ATOM 2524 C C . LYS B 1 126 ? 9.055 -18.812 -2.27 1 91.88 126 LYS B C 1
ATOM 2526 O O . LYS B 1 126 ? 8.984 -19.078 -1.068 1 91.88 126 LYS B O 1
ATOM 2531 N N . VAL B 1 127 ? 8.062 -18.5 -3.002 1 94.69 127 VAL B N 1
ATOM 2532 C CA . VAL B 1 127 ? 6.711 -18.406 -2.447 1 94.69 127 VAL B CA 1
ATOM 2533 C C . VAL B 1 127 ? 6.273 -19.781 -1.95 1 94.69 127 VAL B C 1
ATOM 2535 O O . VAL B 1 127 ? 5.711 -19.906 -0.859 1 94.69 127 VAL B O 1
ATOM 2538 N N . LEU B 1 128 ? 6.57 -20.781 -2.678 1 95.12 128 LEU B N 1
ATOM 2539 C CA . LEU B 1 128 ? 6.121 -22.141 -2.369 1 95.12 128 LEU B CA 1
ATOM 2540 C C . LEU B 1 128 ? 6.871 -22.703 -1.167 1 95.12 128 LEU B C 1
ATOM 2542 O O . LEU B 1 128 ? 6.391 -23.625 -0.503 1 95.12 128 LEU B O 1
ATOM 2546 N N . SER B 1 129 ? 7.977 -22.141 -0.845 1 92.69 129 SER B N 1
ATOM 2547 C CA . SER B 1 129 ? 8.859 -22.688 0.181 1 92.69 129 SER B CA 1
ATOM 2548 C C . SER B 1 129 ? 8.242 -22.547 1.569 1 92.69 129 SER B C 1
ATOM 2550 O O . SER B 1 129 ? 8.641 -23.25 2.502 1 92.69 129 SER B O 1
ATOM 2552 N N . VAL B 1 130 ? 7.285 -21.75 1.681 1 89.44 130 VAL B N 1
ATOM 2553 C CA . VAL B 1 130 ? 6.707 -21.516 3.002 1 89.44 130 VAL B CA 1
ATOM 2554 C C . VAL B 1 130 ? 5.512 -22.453 3.205 1 89.44 130 VAL B C 1
ATOM 2556 O O . VAL B 1 130 ? 4.953 -22.531 4.301 1 89.44 130 VAL B O 1
ATOM 2559 N N . TYR B 1 131 ? 5.16 -23.109 2.158 1 91.81 131 TYR B N 1
ATOM 2560 C CA . TYR B 1 131 ? 4.023 -24.016 2.236 1 91.81 131 TYR B CA 1
ATOM 2561 C C . TYR B 1 131 ? 4.484 -25.453 2.369 1 91.81 131 TYR B C 1
ATOM 2563 O O . TYR B 1 131 ? 5.535 -25.828 1.843 1 91.81 131 TYR B O 1
ATOM 2571 N N . GLY B 1 132 ? 3.793 -26.234 3.133 1 88.5 132 GLY B N 1
ATOM 2572 C CA . GLY B 1 132 ? 3.932 -27.672 3.096 1 88.5 132 GLY B CA 1
ATOM 2573 C C . GLY B 1 132 ? 3.107 -28.328 2.002 1 88.5 132 GLY B C 1
ATOM 2574 O O . GLY B 1 132 ? 1.925 -28.625 2.195 1 88.5 132 GLY B O 1
ATOM 2575 N N . ILE B 1 133 ? 3.762 -28.531 0.862 1 90.69 133 ILE B N 1
ATOM 2576 C CA . ILE B 1 133 ? 3.018 -28.984 -0.306 1 90.69 133 ILE B CA 1
ATOM 2577 C C . ILE B 1 133 ? 3.217 -30.484 -0.491 1 90.69 133 ILE B C 1
ATOM 2579 O O . ILE B 1 133 ? 4.348 -30.984 -0.458 1 90.69 133 ILE B O 1
ATOM 2583 N N . ASP B 1 134 ? 2.096 -31.078 -0.721 1 88.19 134 ASP B N 1
ATOM 2584 C CA . ASP B 1 134 ? 2.121 -32.5 -1.007 1 88.19 134 ASP B CA 1
ATOM 2585 C C . ASP B 1 134 ? 2.059 -32.781 -2.51 1 88.19 134 ASP B C 1
ATOM 2587 O O . ASP B 1 134 ? 1.333 -32.094 -3.234 1 88.19 134 ASP B O 1
ATOM 2591 N N . LEU B 1 135 ? 2.807 -33.781 -2.838 1 92.44 135 LEU B N 1
ATOM 2592 C CA . LEU B 1 135 ? 2.732 -34.219 -4.227 1 92.44 135 LEU B CA 1
ATOM 2593 C C . LEU B 1 135 ? 1.437 -35 -4.492 1 92.44 135 LEU B C 1
ATOM 2595 O O . LEU B 1 135 ? 1.063 -35.875 -3.721 1 92.44 135 LEU B O 1
ATOM 2599 N N . GLU B 1 136 ? 0.732 -34.594 -5.473 1 93.19 136 GLU B N 1
ATOM 2600 C CA . GLU B 1 136 ? -0.506 -35.281 -5.855 1 93.19 136 GLU B CA 1
ATOM 2601 C C . GLU B 1 136 ? -0.284 -36.188 -7.047 1 93.19 136 GLU B C 1
ATOM 2603 O O . GLU B 1 136 ? 0.437 -35.844 -7.984 1 93.19 136 GLU B O 1
ATOM 2608 N N . ASP B 1 137 ? -0.946 -37.312 -6.996 1 94.94 137 ASP B N 1
ATOM 2609 C CA . ASP B 1 137 ? -0.825 -38.25 -8.094 1 94.94 137 ASP B CA 1
ATOM 2610 C C . ASP B 1 137 ? -1.294 -37.656 -9.414 1 94.94 137 ASP B C 1
ATOM 2612 O O . ASP B 1 137 ? -0.761 -37.969 -10.477 1 94.94 137 ASP B O 1
ATOM 2616 N N . THR B 1 138 ? -2.221 -36.812 -9.273 1 95.5 138 THR B N 1
ATOM 2617 C CA . THR B 1 138 ? -2.766 -36.156 -10.461 1 95.5 138 THR B CA 1
ATOM 2618 C C . THR B 1 138 ? -1.695 -35.312 -11.172 1 95.5 138 THR B C 1
ATOM 2620 O O . THR B 1 138 ? -1.697 -35.219 -12.398 1 95.5 138 THR B O 1
ATOM 2623 N N . TYR B 1 139 ? -0.766 -34.75 -10.461 1 96.75 139 TYR B N 1
ATOM 2624 C CA . TYR B 1 139 ? 0.328 -33.969 -11.062 1 96.75 139 TYR B CA 1
ATOM 2625 C C . TYR B 1 139 ? 1.197 -34.875 -11.938 1 96.75 139 TYR B C 1
ATOM 2627 O O . TYR B 1 139 ? 1.516 -34.531 -13.07 1 96.75 139 TYR B O 1
ATOM 2635 N N . LEU B 1 140 ? 1.47 -36 -11.359 1 96.81 140 LEU B N 1
ATOM 2636 C CA . LEU B 1 140 ? 2.336 -36.969 -12.055 1 96.81 140 LEU B CA 1
ATOM 2637 C C . LEU B 1 140 ? 1.664 -37.469 -13.32 1 96.81 140 LEU B C 1
ATOM 2639 O O . LEU B 1 140 ? 2.301 -37.562 -14.375 1 96.81 140 LEU B O 1
ATOM 2643 N N . THR B 1 141 ? 0.437 -37.812 -13.172 1 97.75 141 THR B N 1
ATOM 2644 C CA . THR B 1 141 ? -0.322 -38.344 -14.305 1 97.75 141 THR B CA 1
ATOM 2645 C C . THR B 1 141 ? -0.381 -37.344 -15.438 1 97.75 141 THR B C 1
ATOM 2647 O O . THR B 1 141 ? -0.137 -37.688 -16.594 1 97.75 141 THR B O 1
ATOM 2650 N N . ASN B 1 142 ? -0.682 -36.125 -15.062 1 97.88 142 ASN B N 1
ATOM 2651 C CA . ASN B 1 142 ? -0.842 -35.094 -16.094 1 97.88 142 ASN B CA 1
ATOM 2652 C C . ASN B 1 142 ? 0.504 -34.656 -16.656 1 97.88 142 ASN B C 1
ATOM 2654 O O . ASN B 1 142 ? 0.604 -34.312 -17.844 1 97.88 142 ASN B O 1
ATOM 2658 N N . MET B 1 143 ? 1.544 -34.656 -15.859 1 97.56 143 MET B N 1
ATOM 2659 C CA . MET B 1 143 ? 2.895 -34.438 -16.359 1 97.56 143 MET B CA 1
ATOM 2660 C C . MET B 1 143 ? 3.27 -35.469 -17.422 1 97.56 143 MET B C 1
ATOM 2662 O O . MET B 1 143 ? 3.85 -35.125 -18.453 1 97.56 143 MET B O 1
ATOM 2666 N N . ALA B 1 144 ? 2.891 -36.656 -17.172 1 97 144 ALA B N 1
ATOM 2667 C CA . ALA B 1 144 ? 3.191 -37.719 -18.125 1 97 144 ALA B CA 1
ATOM 2668 C C . ALA B 1 144 ? 2.49 -37.5 -19.453 1 97 144 ALA B C 1
ATOM 2670 O O . ALA B 1 144 ? 3.041 -37.812 -20.516 1 97 144 ALA B O 1
ATOM 2671 N N . LYS B 1 145 ? 1.365 -37 -19.391 1 97.06 145 LYS B N 1
ATOM 2672 C CA . LYS B 1 145 ? 0.604 -36.719 -20.594 1 97.06 145 LYS B CA 1
ATOM 2673 C C . LYS B 1 145 ? 1.269 -35.625 -21.422 1 97.06 145 LYS B C 1
ATOM 2675 O O . LYS B 1 145 ? 1.04 -35.531 -22.641 1 97.06 145 LYS B O 1
ATOM 2680 N N . LEU B 1 146 ? 2.049 -34.812 -20.781 1 97 146 LEU B N 1
ATOM 2681 C CA . LEU B 1 146 ? 2.688 -33.688 -21.438 1 97 146 LEU B CA 1
ATOM 2682 C C . LEU B 1 146 ? 4.039 -34.094 -22.016 1 97 146 LEU B C 1
ATOM 2684 O O . LEU B 1 146 ? 4.613 -33.344 -22.828 1 97 146 LEU B O 1
ATOM 2688 N N . LYS B 1 147 ? 4.551 -35.188 -21.641 1 95.25 147 LYS B N 1
ATOM 2689 C CA . LYS B 1 147 ? 5.883 -35.594 -22.062 1 95.25 147 LYS B CA 1
ATOM 2690 C C . LYS B 1 147 ? 5.93 -35.812 -23.578 1 95.25 14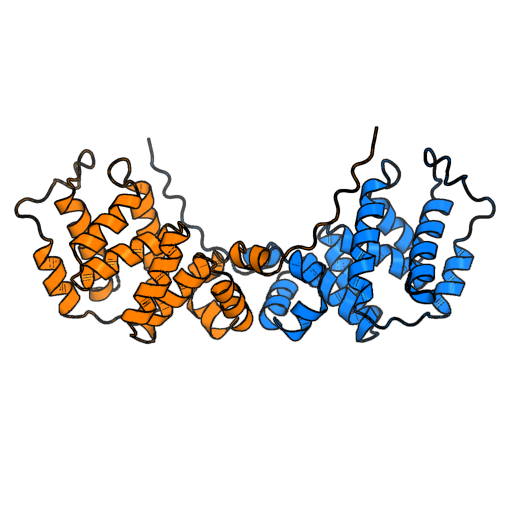7 LYS B C 1
ATOM 2692 O O . LYS B 1 147 ? 5.195 -36.656 -24.125 1 95.25 147 LYS B O 1
ATOM 2697 N N . PRO B 1 148 ? 6.77 -35.031 -24.219 1 92.81 148 PRO B N 1
ATOM 2698 C CA . PRO B 1 148 ? 6.895 -35.25 -25.656 1 92.81 148 PRO B CA 1
ATOM 2699 C C . PRO B 1 148 ? 7.668 -36.5 -26.016 1 92.81 148 PRO B C 1
ATOM 2701 O O . PRO B 1 148 ? 8.5 -36.969 -25.234 1 92.81 148 PRO B O 1
ATOM 2704 N N . PRO B 1 149 ? 7.344 -37 -27.188 1 88.25 149 PRO B N 1
ATOM 2705 C CA . PRO B 1 149 ? 8.086 -38.188 -27.625 1 88.25 149 PRO B CA 1
ATOM 2706 C C . PRO B 1 149 ? 9.578 -37.906 -27.797 1 88.25 149 PRO B C 1
ATOM 2708 O O . PRO B 1 149 ? 10.398 -38.812 -27.516 1 88.25 149 PRO B O 1
ATOM 2711 N N . ARG B 1 150 ? 9.992 -36.75 -28.266 1 87 150 ARG B N 1
ATOM 2712 C CA . ARG B 1 150 ? 11.383 -36.344 -28.391 1 87 150 ARG B CA 1
ATOM 2713 C C . ARG B 1 150 ? 11.609 -35 -27.688 1 87 150 ARG B C 1
ATOM 2715 O O . ARG B 1 150 ? 10.812 -34.094 -27.828 1 87 150 ARG B O 1
ATOM 2722 N N . THR B 1 151 ? 12.539 -35.031 -26.828 1 83.94 151 THR B N 1
ATOM 2723 C CA . THR B 1 151 ? 12.812 -33.812 -26.078 1 83.94 151 THR B CA 1
ATOM 2724 C C . THR B 1 151 ? 13.867 -32.938 -26.781 1 83.94 151 THR B C 1
ATOM 2726 O O . THR B 1 151 ? 14.836 -33.469 -27.312 1 83.94 151 THR B O 1
ATOM 2729 N N . CYS B 1 152 ? 13.508 -31.641 -26.844 1 83.5 152 CYS B N 1
ATOM 2730 C CA . CYS B 1 152 ? 14.469 -30.688 -27.391 1 83.5 152 CYS B CA 1
ATOM 2731 C C . CYS B 1 152 ? 15.742 -30.656 -26.547 1 83.5 152 CYS B C 1
ATOM 2733 O O . CYS B 1 152 ? 15.711 -31 -25.359 1 83.5 152 CYS B O 1
ATOM 2735 N N . ASP B 1 153 ? 16.922 -30.406 -27.125 1 73.62 153 ASP B N 1
ATOM 2736 C CA . ASP B 1 153 ? 18.172 -30.203 -26.391 1 73.62 153 ASP B CA 1
ATOM 2737 C C . ASP B 1 153 ? 18.156 -28.875 -25.641 1 73.62 153 ASP B C 1
ATOM 2739 O O . ASP B 1 153 ? 18.219 -27.812 -26.25 1 73.62 153 ASP B O 1
ATOM 2743 N N . LEU B 1 154 ? 17.828 -28.938 -24.328 1 64 154 LEU B N 1
ATOM 2744 C CA . LEU B 1 154 ? 17.703 -27.766 -23.469 1 64 154 LEU B CA 1
ATOM 2745 C C . LEU B 1 154 ? 18.953 -26.891 -23.516 1 64 154 LEU B C 1
ATOM 2747 O O . LEU B 1 154 ? 18.891 -25.688 -23.266 1 64 154 LEU B O 1
ATOM 2751 N N . HIS B 1 155 ? 20.031 -27.609 -23.641 1 59.09 155 HIS B N 1
ATOM 2752 C CA . HIS B 1 155 ? 21.281 -26.875 -23.719 1 59.09 155 HIS B CA 1
ATOM 2753 C C . HIS B 1 155 ? 21.391 -26.109 -25.031 1 59.09 155 HIS B C 1
ATOM 2755 O O . HIS B 1 155 ? 22.188 -25.172 -25.156 1 59.09 155 HIS B O 1
ATOM 2761 N N . LYS B 1 156 ? 20.75 -26.578 -25.844 1 58.59 156 LYS B N 1
ATOM 2762 C CA . LYS B 1 156 ? 20.766 -25.859 -27.109 1 58.59 156 LYS B CA 1
ATOM 2763 C C . LYS B 1 156 ? 19.641 -24.812 -27.172 1 58.59 156 LYS B C 1
ATOM 2765 O O . LYS B 1 156 ? 18.484 -25.172 -27.359 1 58.59 156 LYS B O 1
ATOM 2770 N N . LYS B 1 157 ? 19.578 -24 -26.156 1 53 157 LYS B N 1
ATOM 2771 C CA . LYS B 1 157 ? 18.672 -22.938 -25.734 1 53 157 LYS B CA 1
ATOM 2772 C C . LYS B 1 157 ? 17.938 -22.328 -26.922 1 53 157 LYS B C 1
ATOM 2774 O O . LYS B 1 157 ? 17 -21.562 -26.75 1 53 157 LYS B O 1
ATOM 2779 N N . THR B 1 158 ? 18.547 -22.562 -28.094 1 56.25 158 THR B N 1
ATOM 2780 C CA . THR B 1 158 ? 18.062 -21.688 -29.172 1 56.25 158 THR B CA 1
ATOM 2781 C C . THR B 1 158 ? 16.609 -21.984 -29.5 1 56.25 158 THR B C 1
ATOM 2783 O O . THR B 1 158 ? 15.852 -21.078 -29.859 1 56.25 158 THR B O 1
ATOM 2786 N N . HIS B 1 159 ? 16.156 -23.312 -29.516 1 69.19 159 HIS B N 1
ATOM 2787 C CA . HIS B 1 159 ? 14.797 -23.391 -30.062 1 69.19 159 HIS B CA 1
ATOM 2788 C C . HIS B 1 159 ? 13.969 -24.422 -29.297 1 69.19 159 HIS B C 1
ATOM 2790 O O . HIS B 1 159 ? 14.102 -25.625 -29.516 1 69.19 159 HIS B O 1
ATOM 2796 N N . LEU B 1 160 ? 13.492 -24.141 -28.078 1 82.38 160 LEU B N 1
ATOM 2797 C CA . LEU B 1 160 ? 12.562 -24.984 -27.344 1 82.38 160 LEU B CA 1
ATOM 2798 C C . LEU B 1 160 ? 11.195 -25.016 -28.031 1 82.38 160 LEU B C 1
ATOM 2800 O O . LEU B 1 160 ? 10.641 -23.969 -28.375 1 82.38 160 LEU B O 1
ATOM 2804 N N . CYS B 1 161 ? 10.859 -26.266 -28.422 1 88.75 161 CYS B N 1
ATOM 2805 C CA . CYS B 1 161 ? 9.539 -26.344 -29.016 1 88.75 161 CYS B CA 1
ATOM 2806 C C . CYS B 1 161 ? 8.445 -26.203 -27.969 1 88.75 161 CYS B C 1
ATOM 2808 O O . CYS B 1 161 ? 8.719 -26.266 -26.766 1 88.75 161 CYS B O 1
ATOM 2810 N N . LYS B 1 162 ? 7.188 -26.062 -28.422 1 90.62 162 LYS B N 1
ATOM 2811 C CA . LYS B 1 162 ? 6.055 -25.797 -27.547 1 90.62 162 LYS B CA 1
ATOM 2812 C C . LYS B 1 162 ? 5.797 -26.969 -26.594 1 90.62 162 LYS B C 1
ATOM 2814 O O . LYS B 1 162 ? 5.555 -26.766 -25.406 1 90.62 162 LYS B O 1
ATOM 2819 N N . LYS B 1 163 ? 5.828 -28.141 -27.156 1 93.06 163 LYS B N 1
ATOM 2820 C CA . LYS B 1 163 ? 5.555 -29.328 -26.344 1 93.06 163 LYS B CA 1
ATOM 2821 C C . LYS B 1 163 ? 6.578 -29.484 -25.234 1 93.06 163 LYS B C 1
ATOM 2823 O O . LYS B 1 163 ? 6.219 -29.781 -24.094 1 93.06 163 LYS B O 1
ATOM 2828 N N . CYS B 1 164 ? 7.828 -29.25 -25.547 1 94.25 164 CYS B N 1
ATOM 2829 C CA . CYS B 1 164 ? 8.891 -29.375 -24.562 1 94.25 164 CYS B CA 1
ATOM 2830 C C . CYS B 1 164 ? 8.789 -28.266 -23.516 1 94.25 164 CYS B C 1
ATOM 2832 O O . CYS B 1 164 ? 9.07 -28.5 -22.328 1 94.25 164 CYS B O 1
ATOM 2834 N N . TYR B 1 165 ? 8.383 -27.109 -23.984 1 94.5 165 TYR B N 1
ATOM 2835 C CA . TYR B 1 165 ? 8.266 -26 -23.047 1 94.5 165 TYR B CA 1
ATOM 2836 C C . TYR B 1 165 ? 7.285 -26.328 -21.922 1 94.5 165 TYR B C 1
ATOM 2838 O O . TYR B 1 165 ? 7.621 -26.219 -20.75 1 94.5 165 TYR B O 1
ATOM 2846 N N . TYR B 1 166 ? 6.07 -26.75 -22.266 1 96.88 166 TYR B N 1
ATOM 2847 C CA . TYR B 1 166 ? 5.047 -27.031 -21.266 1 96.88 166 TYR B CA 1
ATOM 2848 C C . TYR B 1 166 ? 5.477 -28.156 -20.344 1 96.88 166 TYR B C 1
ATOM 2850 O O . TYR B 1 166 ? 5.312 -28.078 -19.125 1 96.88 166 TYR B O 1
ATOM 2858 N N . PHE B 1 167 ? 6.035 -29.141 -20.953 1 96.38 167 PHE B N 1
ATOM 2859 C CA . PHE B 1 167 ? 6.473 -30.312 -20.188 1 96.38 167 PHE B CA 1
ATOM 2860 C C . PHE B 1 167 ? 7.535 -29.906 -19.172 1 96.38 167 PHE B C 1
ATOM 2862 O O . PHE B 1 167 ? 7.434 -30.266 -17.984 1 96.38 167 PHE B O 1
ATOM 2869 N N . ILE B 1 168 ? 8.5 -29.172 -19.562 1 94.62 168 ILE B N 1
ATOM 2870 C CA . ILE B 1 168 ? 9.625 -28.797 -18.719 1 94.62 168 ILE B CA 1
ATOM 2871 C C . ILE B 1 168 ? 9.125 -27.938 -17.547 1 94.62 168 ILE B C 1
ATOM 2873 O O . ILE B 1 168 ? 9.57 -28.094 -16.422 1 94.62 168 ILE B O 1
ATOM 2877 N N . ARG B 1 169 ? 8.227 -27.062 -17.859 1 96.38 169 ARG B N 1
ATOM 2878 C CA . ARG B 1 169 ? 7.723 -26.172 -16.812 1 96.38 169 ARG B CA 1
ATOM 2879 C C . ARG B 1 169 ? 6.957 -26.953 -15.75 1 96.38 169 ARG B C 1
ATOM 2881 O O . ARG B 1 169 ? 7.137 -26.703 -14.555 1 96.38 169 ARG B O 1
ATOM 2888 N N . VAL B 1 170 ? 6.129 -27.828 -16.156 1 97.81 170 VAL B N 1
ATOM 2889 C CA . VAL B 1 170 ? 5.387 -28.656 -15.211 1 97.81 170 VAL B CA 1
ATOM 2890 C C . VAL B 1 170 ? 6.352 -29.562 -14.453 1 97.81 170 VAL B C 1
ATOM 2892 O O . VAL B 1 170 ? 6.215 -29.75 -13.242 1 97.81 170 VAL B O 1
ATOM 2895 N N . GLN B 1 171 ? 7.289 -30.078 -15.156 1 96.25 171 GLN B N 1
ATOM 2896 C CA . GLN B 1 171 ? 8.281 -30.938 -14.523 1 96.25 171 GLN B CA 1
ATOM 2897 C C . GLN B 1 171 ? 9.039 -30.203 -13.422 1 96.25 171 GLN B C 1
ATOM 2899 O O . GLN B 1 171 ? 9.297 -30.75 -12.352 1 96.25 171 GLN B O 1
ATOM 2904 N N . MET B 1 172 ? 9.406 -29.031 -13.727 1 95.5 172 MET B N 1
ATOM 2905 C CA . MET B 1 172 ? 10.102 -28.219 -12.734 1 95.5 172 MET B CA 1
ATOM 2906 C C . MET B 1 172 ? 9.242 -28.047 -11.484 1 95.5 172 MET B C 1
ATOM 2908 O O . MET B 1 172 ? 9.75 -28.141 -10.359 1 95.5 172 MET B O 1
ATOM 2912 N N . PHE B 1 173 ? 8.016 -27.797 -11.695 1 97.19 173 PHE B N 1
ATOM 2913 C CA . PHE B 1 173 ? 7.082 -27.625 -10.586 1 97.19 173 PHE B CA 1
ATOM 2914 C C . PHE B 1 173 ? 6.938 -28.922 -9.789 1 97.19 173 PHE B C 1
ATOM 2916 O O . PHE B 1 173 ? 7.051 -28.922 -8.562 1 97.19 173 PHE B O 1
ATOM 2923 N N . VAL B 1 174 ? 6.719 -29.984 -10.391 1 97.19 174 VAL B N 1
ATOM 2924 C CA . VAL B 1 174 ? 6.523 -31.297 -9.758 1 97.19 174 VAL B CA 1
ATOM 2925 C C . VAL B 1 174 ? 7.801 -31.703 -9.031 1 97.19 174 VAL B C 1
ATOM 2927 O O . VAL B 1 174 ? 7.75 -32.188 -7.895 1 97.19 174 VAL B O 1
ATOM 2930 N N . ASP B 1 175 ? 8.922 -31.5 -9.688 1 95.56 175 ASP B N 1
ATOM 2931 C CA . ASP B 1 175 ? 10.203 -31.828 -9.07 1 95.56 175 ASP B CA 1
ATOM 2932 C C . ASP B 1 175 ? 10.406 -31.031 -7.781 1 95.56 175 ASP B C 1
ATOM 2934 O O . ASP B 1 175 ? 10.922 -31.562 -6.793 1 95.56 175 ASP B O 1
ATOM 2938 N N . TYR B 1 176 ? 10.031 -29.844 -7.922 1 96.12 176 TYR B N 1
ATOM 2939 C CA . TYR B 1 176 ? 10.18 -29 -6.734 1 96.12 176 TYR B CA 1
ATOM 2940 C C . TYR B 1 176 ? 9.336 -29.531 -5.582 1 96.12 176 TYR B C 1
ATOM 2942 O O . TYR B 1 176 ? 9.789 -29.578 -4.438 1 96.12 176 TYR B O 1
ATOM 2950 N N . ILE B 1 177 ? 8.117 -29.859 -5.824 1 94.69 177 ILE B N 1
ATOM 2951 C CA . ILE B 1 177 ? 7.207 -30.359 -4.793 1 94.69 177 ILE B CA 1
ATOM 2952 C C . ILE B 1 177 ? 7.723 -31.688 -4.254 1 94.69 177 ILE B C 1
ATOM 2954 O O . ILE B 1 177 ? 7.676 -31.938 -3.045 1 94.69 177 ILE B O 1
ATOM 2958 N N . ALA B 1 178 ? 8.234 -32.469 -5.086 1 92.5 178 ALA B N 1
ATOM 2959 C CA . ALA B 1 178 ? 8.68 -33.812 -4.727 1 92.5 178 ALA B CA 1
ATOM 2960 C C . ALA B 1 178 ? 9.977 -33.75 -3.924 1 92.5 178 ALA B C 1
ATOM 2962 O O . ALA B 1 178 ? 10.156 -34.531 -2.982 1 92.5 178 ALA B O 1
ATOM 2963 N N . TYR B 1 179 ? 10.836 -32.844 -4.27 1 88.12 179 TYR B N 1
ATOM 2964 C CA . TYR B 1 179 ? 12.18 -32.938 -3.711 1 88.12 179 TYR B CA 1
ATOM 2965 C C . TYR B 1 179 ? 12.492 -31.688 -2.883 1 88.12 179 TYR B C 1
ATOM 2967 O O . TYR B 1 179 ? 13.516 -31.641 -2.193 1 88.12 179 TYR B O 1
ATOM 2975 N N . ARG B 1 180 ? 11.664 -30.781 -2.723 1 77.06 180 ARG B N 1
ATOM 2976 C CA . ARG B 1 180 ? 11.852 -29.516 -2.025 1 77.06 180 ARG B CA 1
ATOM 2977 C C . ARG B 1 180 ? 13.148 -28.844 -2.457 1 77.06 180 ARG B C 1
ATOM 2979 O O . ARG B 1 180 ? 13.898 -28.328 -1.622 1 77.06 180 ARG B O 1
ATOM 2986 N N . LYS B 1 181 ? 13.727 -29.109 -3.625 1 67.38 181 LYS B N 1
ATOM 2987 C CA . LYS B 1 181 ? 14.953 -28.516 -4.148 1 67.38 181 LYS B CA 1
ATOM 2988 C C . LYS B 1 181 ? 14.719 -27.891 -5.516 1 67.38 181 LYS B C 1
ATOM 2990 O O . LYS B 1 181 ? 13.836 -28.312 -6.258 1 67.38 181 LYS B O 1
#

pLDDT: mean 90.76, std 14.84, range [23.61, 98.88]

InterPro domains:
  IPR040338 Putative F-box protein At1g67623-like [PTHR33784] (12-142)
  IPR057136 At2g35280-like, TPR domain [PF23310] (39-128)